Protein AF-A0A2N0QKW2-F1 (afdb_monomer)

Mean predicted aligned error: 7.58 Å

Organism: NCBI:txid588596

Sequence (210 aa):
MVPLSLPSAVKRKCNEFVATFIENREIDLSRKLIHDGTWKETENELAIIAERILDTLSDSWNNPAFGANFVESLNEGTYVTNVIVPAIRATLKNLPLGKSTFVSSSERQSSASADRKGDGRSGRRPDVMIVMKHNGKNYELLFTECSRLSCTAQKERDDQVKLWREVNDGMYWTRKSCKPDKDEFGIIGVQIAGKKLYLSILIRDMSEVH

Secondary structure (DSSP, 8-state):
---SS--HHHHHHHHHHHHHHT--------S-----SS-SS-HHHHHHHHHHHHHHHHHHHTSGGGSTTTGGG--HHHHIIIIIHHHHHHHHTTSTTGGGEEEEETTSPPHHHHHHH-TTPPPP--SEEEEEEETTEEEEEEEEEE--SS--HHHHHHHHHHHHHHHHHHHHHHHHHH-PPTTT-EEEEEEEETTEEEEEEEE--TT---

Nearest PDB structures (foldseek):
  1amn-assembly1_A-2  TM=2.964E-01  e=2.091E+00  Tetronarce californica
  6rjs-assembly2_C  TM=3.239E-01  e=4.144E+00  Ureaplasma urealyticum serovar 7 str. ATCC 27819

Structure (mmCIF, N/CA/C/O backbone):
data_AF-A0A2N0QKW2-F1
#
_entry.id   AF-A0A2N0QKW2-F1
#
loop_
_atom_site.group_PDB
_atom_site.id
_atom_site.type_symbol
_atom_site.label_atom_id
_atom_site.label_alt_id
_atom_site.label_comp_id
_atom_site.label_asym_id
_atom_site.label_entity_id
_atom_site.label_seq_id
_atom_site.pdbx_PDB_ins_code
_atom_site.Cartn_x
_atom_site.Cartn_y
_atom_site.Cartn_z
_atom_site.occupancy
_atom_site.B_iso_or_equiv
_atom_site.auth_seq_id
_atom_site.auth_comp_id
_atom_site.auth_asym_id
_atom_site.auth_atom_id
_atom_site.pdbx_PDB_model_num
ATOM 1 N N . MET A 1 1 ? 30.992 28.264 -13.318 1.00 53.84 1 MET A N 1
ATOM 2 C CA . MET A 1 1 ? 30.621 29.341 -12.376 1.00 53.84 1 MET A CA 1
ATOM 3 C C . MET A 1 1 ? 29.592 28.754 -11.420 1.00 53.84 1 MET A C 1
ATOM 5 O O . MET A 1 1 ? 28.515 28.399 -11.876 1.00 53.84 1 MET A O 1
ATOM 9 N N . VAL A 1 2 ? 29.955 28.508 -10.159 1.00 48.66 2 VAL A N 1
ATOM 10 C CA . VAL A 1 2 ? 29.028 27.942 -9.162 1.00 48.66 2 VAL A CA 1
ATOM 11 C C . VAL A 1 2 ? 28.252 29.107 -8.540 1.00 48.66 2 VAL A C 1
ATOM 13 O O . VAL A 1 2 ? 28.893 30.082 -8.146 1.00 48.66 2 VAL A O 1
ATOM 16 N N . PRO A 1 3 ? 26.911 29.068 -8.477 1.00 68.38 3 PRO A N 1
ATOM 17 C CA . PRO A 1 3 ? 26.136 30.121 -7.830 1.00 68.38 3 PRO A CA 1
ATOM 18 C C . PRO A 1 3 ? 26.589 30.315 -6.376 1.00 68.38 3 PRO A C 1
ATOM 20 O O . PRO A 1 3 ? 26.631 29.359 -5.606 1.00 68.38 3 PRO A O 1
ATOM 23 N N . LEU A 1 4 ? 26.920 31.554 -6.002 1.00 78.25 4 LEU A N 1
ATOM 24 C CA . LEU A 1 4 ? 27.450 31.907 -4.674 1.00 78.25 4 LEU A CA 1
ATOM 25 C C . LEU A 1 4 ? 26.403 31.824 -3.550 1.00 78.25 4 LEU A C 1
ATOM 27 O O . LEU A 1 4 ? 26.761 31.826 -2.376 1.00 78.25 4 LEU A O 1
ATOM 31 N N . SER A 1 5 ? 25.109 31.774 -3.882 1.00 83.62 5 SER A N 1
ATOM 32 C CA . SER A 1 5 ? 24.038 31.646 -2.890 1.00 83.62 5 SER A CA 1
ATOM 33 C C . SER A 1 5 ? 22.784 30.991 -3.469 1.00 83.62 5 SER A C 1
ATOM 35 O O . SER A 1 5 ? 22.501 31.086 -4.664 1.00 83.62 5 SER A O 1
ATOM 37 N N . LEU A 1 6 ? 22.028 30.314 -2.600 1.00 86.00 6 LEU A N 1
ATOM 38 C CA . LEU A 1 6 ? 20.727 29.740 -2.932 1.00 86.00 6 LEU A CA 1
ATOM 39 C C . LEU A 1 6 ? 19.706 30.873 -3.153 1.00 86.00 6 LEU A C 1
ATOM 41 O O . LEU A 1 6 ? 19.614 31.759 -2.297 1.00 86.00 6 LEU A O 1
ATOM 45 N N . PRO A 1 7 ? 18.893 30.843 -4.225 1.00 93.50 7 PRO A N 1
ATOM 46 C CA . PRO A 1 7 ? 17.850 31.840 -4.434 1.00 93.50 7 PRO A CA 1
ATOM 47 C C . PRO A 1 7 ? 16.923 31.963 -3.219 1.00 93.50 7 PRO A C 1
ATOM 49 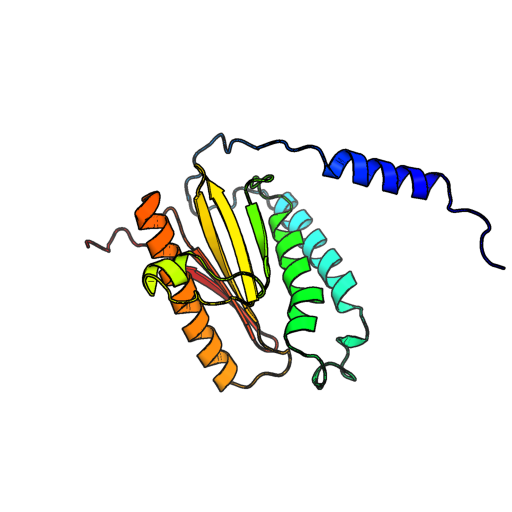O O . PRO A 1 7 ? 16.449 30.964 -2.668 1.00 93.50 7 PRO A O 1
ATOM 52 N N . SER A 1 8 ? 16.619 33.199 -2.820 1.00 91.44 8 SER A N 1
ATOM 53 C CA . SER A 1 8 ? 15.801 33.499 -1.635 1.00 91.44 8 SER A CA 1
ATOM 54 C C . SER A 1 8 ? 14.419 32.836 -1.680 1.00 91.44 8 SER A C 1
ATOM 56 O O . SER A 1 8 ? 13.923 32.371 -0.654 1.00 91.44 8 SER A O 1
ATOM 58 N N . ALA A 1 9 ? 13.827 32.719 -2.872 1.00 92.75 9 ALA A N 1
ATOM 59 C CA . ALA A 1 9 ? 12.560 32.028 -3.089 1.00 92.75 9 ALA A CA 1
ATOM 60 C C . ALA A 1 9 ? 12.635 30.528 -2.748 1.00 92.75 9 ALA A C 1
ATOM 62 O O . ALA A 1 9 ? 11.717 30.008 -2.115 1.00 92.75 9 ALA A O 1
ATOM 63 N N . VAL A 1 10 ? 13.734 29.853 -3.108 1.00 90.56 10 VAL A N 1
ATOM 64 C CA . VAL A 1 10 ? 13.948 28.431 -2.787 1.00 90.56 10 VAL A CA 1
ATOM 65 C C . VAL A 1 10 ? 14.127 28.264 -1.283 1.00 90.56 10 VAL A C 1
ATOM 67 O O . VAL A 1 10 ? 13.432 27.459 -0.670 1.00 90.56 10 VAL A O 1
ATOM 70 N N . LYS A 1 11 ? 14.973 29.098 -0.660 1.00 90.81 11 LYS A N 1
ATOM 71 C CA . LYS A 1 11 ? 15.174 29.089 0.798 1.00 90.81 11 LYS A CA 1
ATOM 72 C C . LYS A 1 11 ? 13.854 29.269 1.553 1.00 90.81 11 LYS A C 1
ATOM 74 O O . LYS A 1 11 ? 13.588 28.545 2.509 1.00 90.81 11 LYS A O 1
ATOM 79 N N . ARG A 1 12 ? 13.006 30.199 1.101 1.00 93.38 12 ARG A N 1
ATOM 80 C CA . ARG A 1 12 ? 11.675 30.426 1.675 1.00 93.38 12 ARG A CA 1
ATOM 81 C C . ARG A 1 12 ? 10.791 29.181 1.562 1.00 93.38 12 ARG A C 1
ATOM 83 O O . ARG A 1 12 ? 10.234 28.768 2.570 1.00 93.38 12 ARG A O 1
ATOM 90 N N . LYS A 1 13 ? 10.716 28.550 0.385 1.00 91.94 13 LYS A N 1
ATOM 91 C CA . LYS A 1 13 ? 9.922 27.324 0.180 1.00 91.94 13 LYS A CA 1
ATOM 92 C C . LYS A 1 13 ? 10.402 26.154 1.042 1.00 91.94 13 LYS A C 1
ATOM 94 O O . LYS A 1 13 ? 9.577 25.454 1.619 1.00 91.94 13 LYS A O 1
ATOM 99 N N . CYS A 1 14 ? 11.715 25.975 1.194 1.00 88.06 14 CYS A N 1
ATOM 100 C CA . CYS A 1 14 ? 12.270 24.971 2.105 1.00 88.06 14 CYS A CA 1
ATOM 101 C C . CYS A 1 14 ? 11.887 25.250 3.567 1.00 88.06 14 CYS A C 1
ATOM 103 O O . CYS A 1 14 ? 11.465 24.337 4.272 1.00 88.06 14 CYS A O 1
ATOM 105 N N . ASN A 1 15 ? 11.986 26.506 4.015 1.00 89.69 15 ASN A N 1
ATOM 106 C CA . ASN A 1 15 ? 11.601 26.888 5.376 1.00 89.69 15 ASN A CA 1
ATOM 107 C C . ASN A 1 15 ? 10.096 26.685 5.628 1.00 89.69 15 ASN A C 1
ATOM 109 O O . ASN A 1 15 ? 9.723 26.164 6.675 1.00 89.69 15 ASN A O 1
ATOM 113 N N . GLU A 1 16 ? 9.241 27.051 4.666 1.00 89.62 16 GLU A N 1
ATOM 114 C CA . GLU A 1 16 ? 7.791 26.802 4.710 1.00 89.62 16 GLU A CA 1
ATOM 115 C C . GLU A 1 16 ? 7.486 25.300 4.845 1.00 89.62 16 GLU A C 1
ATOM 117 O O . GLU A 1 16 ? 6.667 24.901 5.676 1.00 89.62 16 GLU A O 1
ATOM 122 N N . PHE A 1 17 ? 8.176 24.452 4.077 1.00 85.00 17 PHE A N 1
ATOM 123 C CA . PHE A 1 17 ? 8.028 22.998 4.164 1.00 85.00 17 PHE A CA 1
ATOM 124 C C . PHE A 1 17 ? 8.410 22.460 5.551 1.00 85.00 17 PHE A C 1
ATOM 126 O O . PHE A 1 17 ? 7.644 21.711 6.150 1.00 85.00 17 PHE A O 1
ATOM 133 N N . VAL A 1 18 ? 9.562 22.867 6.095 1.00 82.88 18 VAL A N 1
ATOM 134 C CA . VAL A 1 18 ? 10.006 22.417 7.428 1.00 82.88 18 VAL A CA 1
ATOM 135 C C . VAL A 1 18 ? 9.028 22.862 8.518 1.00 82.88 18 VAL A C 1
ATOM 137 O O . VAL A 1 18 ? 8.686 22.066 9.389 1.00 82.88 18 VAL A O 1
ATOM 140 N N . ALA A 1 19 ? 8.544 24.106 8.457 1.00 82.50 19 ALA A N 1
ATOM 141 C CA . ALA A 1 19 ? 7.586 24.627 9.429 1.00 82.50 19 ALA A CA 1
ATOM 142 C C . ALA A 1 19 ? 6.256 23.854 9.403 1.00 82.50 19 ALA A C 1
ATOM 144 O O . ALA A 1 19 ? 5.734 23.478 10.451 1.00 82.50 19 ALA A O 1
ATOM 145 N N . THR A 1 20 ? 5.736 23.558 8.209 1.00 75.38 20 THR A N 1
ATOM 146 C CA . THR A 1 20 ? 4.461 22.838 8.035 1.00 75.38 20 THR A CA 1
ATOM 147 C C . THR A 1 20 ? 4.563 21.339 8.327 1.00 75.38 20 THR A C 1
ATOM 149 O O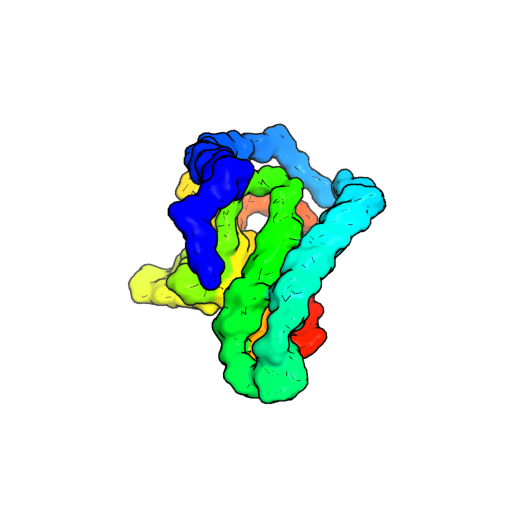 . THR A 1 20 ? 3.589 20.737 8.775 1.00 75.38 20 THR A O 1
ATOM 152 N N . PHE A 1 21 ? 5.739 20.725 8.158 1.00 67.31 21 PHE A N 1
ATOM 153 C CA . PHE A 1 21 ? 5.973 19.315 8.490 1.00 67.31 21 PHE A CA 1
ATOM 154 C C . PHE A 1 21 ? 5.718 19.002 9.980 1.00 67.31 21 PHE A C 1
ATOM 156 O O . PHE A 1 21 ? 5.211 17.929 10.329 1.00 67.31 21 PHE A O 1
ATOM 163 N N . ILE A 1 22 ? 6.021 19.962 10.861 1.00 59.59 22 ILE A N 1
ATOM 164 C CA . ILE A 1 22 ? 5.967 19.802 12.321 1.00 59.59 22 ILE A CA 1
ATOM 165 C C . ILE A 1 22 ? 4.525 19.859 12.871 1.00 59.59 22 ILE A C 1
ATOM 167 O O . ILE A 1 22 ? 4.265 19.294 13.934 1.00 59.59 22 ILE A O 1
ATOM 171 N N . GLU A 1 23 ? 3.549 20.444 12.162 1.00 57.81 23 GLU A N 1
ATOM 172 C CA . GLU A 1 23 ? 2.172 20.583 12.673 1.00 57.81 23 GLU A CA 1
ATOM 173 C C . GLU A 1 23 ? 1.453 19.229 12.818 1.00 57.81 23 GLU A C 1
ATOM 175 O O . GLU A 1 23 ? 0.968 18.639 11.851 1.00 57.81 23 GLU A O 1
ATOM 180 N N . ASN A 1 24 ? 1.388 18.697 14.041 1.00 53.28 24 ASN A N 1
ATOM 181 C CA . ASN A 1 24 ? 0.709 17.447 14.396 1.00 53.28 24 ASN A CA 1
ATOM 182 C C . ASN A 1 24 ? -0.785 17.664 14.652 1.00 53.28 24 ASN A C 1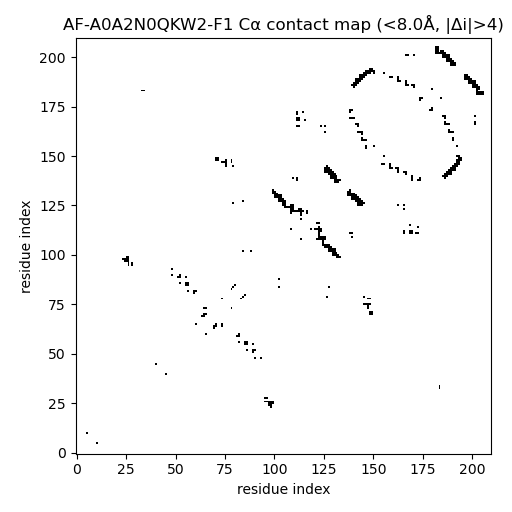
ATOM 184 O O . ASN A 1 24 ? -1.225 17.665 15.797 1.00 53.28 24 ASN A O 1
ATOM 188 N N . ARG A 1 25 ? -1.580 17.834 13.593 1.00 52.88 25 ARG A N 1
ATOM 189 C CA . ARG A 1 25 ? -3.040 17.778 13.733 1.00 52.88 25 ARG A CA 1
ATOM 190 C C . ARG A 1 25 ? -3.508 16.334 13.586 1.00 52.88 25 ARG A C 1
ATOM 192 O O . ARG A 1 25 ? -3.395 15.748 12.509 1.00 52.88 25 ARG A O 1
ATOM 199 N N . GLU A 1 26 ? -3.996 15.757 14.680 1.00 54.03 26 GLU A N 1
ATOM 200 C CA . GLU A 1 26 ? -4.840 14.568 14.613 1.00 54.03 26 GLU A CA 1
ATOM 201 C C . GLU A 1 26 ? -6.155 14.969 13.941 1.00 54.03 26 GLU A C 1
ATOM 203 O O . GLU A 1 26 ? -6.789 15.951 14.329 1.00 54.03 26 GLU A O 1
ATOM 208 N N . ILE A 1 27 ? -6.523 14.256 12.880 1.00 55.03 27 ILE A N 1
ATOM 209 C CA . ILE A 1 27 ? -7.838 14.399 12.264 1.00 55.03 27 ILE A CA 1
ATOM 210 C C . ILE A 1 27 ? -8.709 13.346 12.926 1.00 55.03 27 ILE A C 1
ATOM 212 O O . ILE A 1 27 ? -8.446 12.153 12.778 1.00 55.03 27 ILE A O 1
ATOM 216 N N . ASP A 1 28 ? -9.721 13.793 13.661 1.00 55.09 28 ASP A N 1
ATOM 217 C CA . ASP A 1 28 ? -10.781 12.907 14.111 1.00 55.09 28 ASP A CA 1
ATOM 218 C C . ASP A 1 28 ? -11.666 12.575 12.902 1.00 55.09 28 ASP A C 1
ATOM 220 O O . ASP A 1 28 ? -12.214 13.471 12.245 1.00 55.09 28 ASP A O 1
ATOM 224 N N . LEU A 1 29 ? -11.758 11.291 12.556 1.00 58.19 29 LEU A N 1
ATOM 225 C CA . LEU A 1 29 ? -12.640 10.806 11.495 1.00 58.19 29 LEU A CA 1
ATOM 226 C C . LEU A 1 29 ? -14.085 10.922 11.998 1.00 58.19 29 LEU A C 1
ATOM 228 O O . LEU A 1 29 ? -14.673 9.969 12.496 1.00 58.19 29 LEU A O 1
ATOM 232 N N . SER A 1 30 ? -14.654 12.122 11.879 1.00 53.84 30 SER A N 1
ATOM 233 C CA . SER A 1 30 ? -15.920 12.506 12.525 1.00 53.84 30 SER A CA 1
ATOM 234 C C . SER A 1 30 ? -17.171 11.751 12.048 1.00 53.84 30 SER A C 1
ATOM 236 O O . SER A 1 30 ? -18.246 11.936 12.620 1.00 53.84 30 SER A O 1
ATOM 238 N N . ARG A 1 31 ? -17.084 10.918 11.000 1.00 63.06 31 ARG A N 1
ATOM 239 C CA . ARG A 1 31 ? -18.235 10.188 10.449 1.00 63.06 31 ARG A CA 1
ATOM 240 C C . ARG A 1 31 ? -17.889 8.745 10.113 1.00 63.06 31 ARG A C 1
ATOM 242 O O . ARG A 1 31 ? -16.946 8.479 9.373 1.00 63.06 31 ARG A O 1
ATOM 249 N N . LYS A 1 32 ? -18.727 7.827 10.604 1.00 70.69 32 LYS A N 1
ATOM 250 C CA . LYS A 1 32 ? -18.776 6.441 10.134 1.00 70.69 32 LYS A CA 1
ATOM 251 C C . LYS A 1 32 ? -19.103 6.452 8.638 1.00 70.69 32 LYS A C 1
ATOM 253 O O . LYS A 1 32 ? -20.138 6.989 8.243 1.00 70.69 32 LYS A O 1
ATOM 258 N N . LEU A 1 33 ? -18.213 5.893 7.825 1.00 73.25 33 LEU A N 1
ATOM 259 C CA . LEU A 1 33 ? -18.468 5.656 6.407 1.00 73.25 33 LEU A CA 1
ATOM 260 C C . LEU A 1 33 ? -19.294 4.374 6.266 1.00 73.25 33 LEU A C 1
ATOM 262 O O . LEU A 1 33 ? -19.056 3.416 6.997 1.00 73.25 33 LEU A O 1
ATOM 266 N N . ILE A 1 34 ? -20.268 4.396 5.357 1.00 76.06 34 ILE A N 1
ATOM 267 C CA . ILE A 1 34 ? -21.097 3.241 4.997 1.00 76.06 34 ILE A CA 1
ATOM 268 C C . ILE A 1 34 ? -20.902 2.976 3.506 1.00 76.06 34 ILE A C 1
ATOM 270 O O . ILE A 1 34 ? -20.900 3.913 2.688 1.00 76.06 34 ILE A O 1
ATOM 274 N N . HIS A 1 35 ? -20.721 1.707 3.167 1.00 76.12 35 HIS A N 1
ATOM 275 C CA . HIS A 1 35 ? -20.563 1.235 1.808 1.00 76.12 35 HIS A CA 1
ATOM 276 C C . HIS A 1 35 ? -21.932 1.127 1.117 1.00 76.12 35 HIS A C 1
ATOM 278 O O . HIS A 1 35 ? -22.739 0.257 1.415 1.00 76.12 35 HIS A O 1
ATOM 284 N N . ASP A 1 36 ? -22.194 2.004 0.149 1.00 82.19 36 ASP A N 1
ATOM 285 C CA . ASP A 1 36 ? -23.427 2.010 -0.659 1.00 82.19 36 ASP A CA 1
ATOM 286 C C . ASP A 1 36 ? -23.180 1.590 -2.118 1.00 82.19 36 ASP A C 1
ATOM 288 O O . ASP A 1 36 ? -24.063 1.712 -2.964 1.00 82.19 36 ASP A O 1
ATOM 292 N N . GLY A 1 37 ? -21.972 1.104 -2.424 1.00 80.94 37 GLY A N 1
ATOM 293 C CA . GLY A 1 37 ? -21.570 0.719 -3.778 1.00 80.94 37 GLY A CA 1
ATOM 294 C C . GLY A 1 37 ? -21.348 1.897 -4.728 1.00 80.94 37 GLY A C 1
ATOM 295 O O . GLY A 1 37 ? -21.188 1.676 -5.927 1.00 80.94 37 GLY A O 1
ATOM 296 N N . THR A 1 38 ? -21.326 3.133 -4.221 1.00 86.50 38 THR A N 1
ATOM 297 C CA . THR A 1 38 ? -21.080 4.337 -5.023 1.00 86.50 38 THR A CA 1
ATOM 298 C C . THR A 1 38 ? -19.743 4.986 -4.673 1.00 86.50 38 THR A C 1
ATOM 300 O O . THR A 1 38 ? -19.251 4.885 -3.545 1.00 86.50 38 THR A O 1
ATOM 303 N N . TRP A 1 39 ? -19.141 5.662 -5.654 1.00 86.31 39 TRP A N 1
ATOM 304 C CA . TRP A 1 39 ? -17.992 6.533 -5.414 1.00 86.31 39 TRP A CA 1
ATOM 305 C C . TRP A 1 39 ? -18.413 7.712 -4.540 1.00 86.31 39 TRP A C 1
ATOM 307 O O . TRP A 1 39 ? -19.460 8.317 -4.770 1.00 86.31 39 TRP A O 1
ATOM 317 N N . LYS A 1 40 ? -17.604 8.030 -3.525 1.00 82.69 40 LYS A N 1
ATOM 318 C CA . LYS A 1 40 ? -17.871 9.175 -2.643 1.00 82.69 40 LYS A CA 1
ATOM 319 C C . LYS A 1 40 ? -17.427 10.486 -3.287 1.00 82.69 40 LYS A C 1
ATOM 321 O O . LYS A 1 40 ? -18.028 11.525 -3.035 1.00 82.69 40 LYS A O 1
ATOM 326 N N . GLU A 1 41 ? -16.394 10.413 -4.113 1.00 86.75 41 GLU A N 1
ATOM 327 C CA . GLU A 1 41 ? -15.874 11.491 -4.936 1.00 86.75 41 GLU A CA 1
ATOM 328 C C . GLU A 1 41 ? -16.634 11.597 -6.265 1.00 86.75 41 GLU A C 1
ATOM 330 O O . GLU A 1 41 ? -17.080 10.609 -6.852 1.00 86.75 41 GLU A O 1
ATOM 335 N N . THR A 1 42 ? -16.746 12.821 -6.767 1.00 91.25 42 THR A N 1
ATOM 336 C CA . THR A 1 42 ? -17.278 13.120 -8.099 1.00 91.25 42 THR A CA 1
ATOM 337 C C . THR A 1 42 ? -16.318 12.676 -9.204 1.00 91.25 42 THR A C 1
ATOM 339 O O . THR A 1 42 ? -15.114 12.548 -8.992 1.00 91.25 42 THR A O 1
ATOM 342 N N . GLU A 1 43 ? -16.820 12.518 -10.432 1.00 94.38 43 GLU A N 1
ATOM 343 C CA . GLU A 1 43 ? -15.989 12.187 -11.601 1.00 94.38 43 GLU A CA 1
ATOM 344 C C . GLU A 1 43 ? -14.823 13.170 -11.794 1.00 94.38 43 GLU A C 1
ATOM 346 O O . GLU A 1 43 ? -13.695 12.756 -12.051 1.00 94.38 43 GLU A O 1
ATOM 351 N N . ASN A 1 44 ? -15.067 14.470 -11.604 1.00 94.69 44 ASN A N 1
ATOM 352 C CA . ASN A 1 44 ? -14.025 15.488 -11.718 1.00 94.69 44 ASN A CA 1
ATOM 353 C C . ASN A 1 44 ? -12.947 15.341 -10.629 1.00 94.69 44 ASN A C 1
ATOM 355 O O . ASN A 1 44 ? -11.758 15.468 -10.910 1.00 94.69 44 ASN A O 1
ATOM 359 N N . GLU A 1 45 ? -13.337 15.039 -9.388 1.00 90.31 45 GLU A N 1
ATOM 360 C CA . GLU A 1 45 ? -12.380 14.758 -8.312 1.00 90.31 45 GLU A CA 1
ATOM 361 C C . GLU A 1 45 ? -11.566 13.493 -8.600 1.00 90.31 45 GLU A C 1
ATOM 363 O O . GLU A 1 45 ? -10.347 13.497 -8.419 1.00 90.31 45 GLU A O 1
ATOM 368 N N . LEU A 1 46 ? -12.211 12.437 -9.105 1.00 90.88 46 LEU A N 1
ATOM 369 C CA . LEU A 1 46 ? -11.542 11.207 -9.526 1.00 90.88 46 LEU A CA 1
ATOM 370 C C . LEU A 1 46 ? -10.548 11.467 -10.666 1.00 90.88 46 LEU A C 1
ATOM 372 O O . LEU A 1 46 ? -9.428 10.960 -10.613 1.00 90.88 46 LEU A O 1
ATOM 376 N N . ALA A 1 47 ? -10.907 12.294 -11.652 1.00 92.88 47 ALA A N 1
ATOM 377 C CA . ALA A 1 47 ? -10.022 12.681 -12.749 1.00 92.88 47 ALA A CA 1
ATOM 378 C C . ALA A 1 47 ? -8.786 13.445 -12.247 1.00 92.88 47 ALA A C 1
ATOM 380 O O . ALA A 1 47 ? -7.665 13.097 -12.611 1.00 92.88 47 ALA A O 1
ATOM 381 N N . ILE A 1 48 ? -8.967 14.415 -11.343 1.00 90.56 48 ILE A N 1
ATOM 382 C CA . ILE A 1 48 ? -7.861 15.164 -10.717 1.00 90.56 48 ILE A CA 1
ATOM 383 C C . ILE A 1 48 ? -6.951 14.231 -9.901 1.00 90.56 48 ILE A C 1
ATOM 385 O O . ILE A 1 48 ? -5.724 14.361 -9.913 1.00 90.56 48 ILE A O 1
ATOM 389 N N . ILE A 1 49 ? -7.535 13.281 -9.163 1.00 88.12 49 ILE A N 1
ATOM 390 C CA . ILE A 1 49 ? -6.769 12.278 -8.414 1.00 88.12 49 ILE A CA 1
ATOM 391 C C . ILE A 1 49 ? -5.960 11.403 -9.377 1.00 88.12 49 ILE A C 1
ATOM 393 O O . ILE A 1 49 ? -4.775 11.173 -9.124 1.00 88.12 49 ILE A O 1
ATOM 397 N N . ALA A 1 50 ? -6.572 10.950 -10.473 1.00 90.56 50 ALA A N 1
ATOM 398 C CA . ALA A 1 50 ? -5.918 10.136 -11.489 1.00 90.56 50 ALA A CA 1
ATOM 399 C C . ALA A 1 50 ? -4.761 10.884 -12.166 1.00 90.56 50 ALA A C 1
ATOM 401 O O . ALA A 1 50 ? -3.661 10.341 -12.230 1.00 90.56 50 ALA A O 1
ATOM 402 N N . GLU A 1 51 ? -4.971 12.134 -12.589 1.00 91.62 51 GLU A N 1
ATOM 403 C CA . GLU A 1 51 ? -3.935 12.994 -13.180 1.00 91.62 51 GLU A CA 1
ATOM 404 C C . GLU A 1 51 ? -2.725 13.106 -12.250 1.00 91.62 51 GLU A C 1
ATOM 406 O O . GLU A 1 51 ? -1.608 12.778 -12.636 1.00 91.62 51 GLU A O 1
ATOM 411 N N . ARG A 1 52 ? -2.941 13.417 -10.968 1.00 88.19 52 ARG A N 1
ATOM 412 C CA . ARG A 1 52 ? -1.842 13.516 -10.000 1.00 88.19 52 ARG A CA 1
ATOM 413 C C . ARG A 1 52 ? -1.082 12.203 -9.796 1.00 88.19 52 ARG A C 1
ATOM 415 O O . ARG A 1 52 ? 0.134 12.222 -9.570 1.00 88.19 52 ARG A O 1
ATOM 422 N N . ILE A 1 53 ? -1.787 11.070 -9.773 1.00 87.00 53 ILE A N 1
ATOM 423 C CA . ILE A 1 53 ? -1.147 9.751 -9.673 1.00 87.00 53 ILE A CA 1
ATOM 424 C C . ILE A 1 53 ? -0.270 9.528 -10.907 1.00 87.00 53 ILE A C 1
ATOM 426 O O . ILE A 1 53 ? 0.887 9.136 -10.758 1.00 87.00 53 ILE A O 1
ATOM 430 N N . LEU A 1 54 ? -0.795 9.820 -12.098 1.00 89.69 54 LEU A N 1
ATOM 431 C CA . LEU A 1 54 ? -0.079 9.681 -13.362 1.00 89.69 54 LEU A CA 1
ATOM 432 C C . LEU A 1 54 ? 1.124 10.623 -13.460 1.00 89.69 54 LEU A C 1
ATOM 434 O O . LEU A 1 54 ? 2.182 10.171 -13.880 1.00 89.69 54 LEU A O 1
ATOM 438 N N . ASP A 1 55 ? 1.016 11.866 -12.997 1.00 90.31 55 ASP A N 1
ATOM 439 C CA . ASP A 1 55 ? 2.134 12.814 -12.942 1.00 90.31 55 ASP A CA 1
ATOM 440 C C . ASP A 1 55 ? 3.251 12.305 -12.025 1.00 90.31 55 ASP A C 1
ATOM 442 O O . ASP A 1 55 ? 4.414 12.237 -12.423 1.00 90.31 55 ASP A O 1
ATOM 446 N N . THR A 1 56 ? 2.891 11.851 -10.817 1.00 86.94 56 THR A N 1
ATOM 447 C CA . THR A 1 56 ? 3.862 11.275 -9.869 1.00 86.94 56 THR A CA 1
ATOM 448 C C . THR A 1 56 ? 4.552 10.048 -10.468 1.00 86.94 56 THR A C 1
ATOM 450 O O . THR A 1 56 ? 5.757 9.855 -10.304 1.00 86.94 56 THR A O 1
ATOM 453 N N . LEU A 1 57 ? 3.789 9.203 -11.165 1.00 84.62 57 LEU A N 1
ATOM 454 C CA . LEU A 1 57 ? 4.321 8.032 -11.849 1.00 84.62 57 LEU A CA 1
ATOM 455 C C . LEU A 1 57 ? 5.211 8.416 -13.030 1.00 84.62 57 LEU A C 1
ATOM 457 O O . LEU A 1 57 ? 6.244 7.782 -13.207 1.00 84.62 57 LEU A O 1
ATOM 461 N N . SER A 1 58 ? 4.846 9.433 -13.808 1.00 86.69 58 SER A N 1
ATOM 462 C CA . SER A 1 58 ? 5.619 9.928 -14.950 1.00 86.69 58 SER A CA 1
ATOM 463 C C . SER A 1 58 ? 7.010 10.373 -14.504 1.00 86.69 58 SER A C 1
ATOM 465 O O . SER A 1 58 ? 8.009 9.922 -15.065 1.00 86.69 58 SER A O 1
ATOM 467 N N . ASP A 1 59 ? 7.099 11.148 -13.422 1.00 82.69 59 ASP A N 1
ATOM 468 C CA . ASP A 1 59 ? 8.378 11.588 -12.854 1.00 82.69 59 ASP A CA 1
ATOM 469 C C . ASP A 1 59 ? 9.263 10.407 -12.424 1.00 82.69 59 ASP A C 1
ATOM 471 O O . ASP A 1 59 ? 10.464 10.377 -12.707 1.00 82.69 59 ASP A O 1
ATOM 475 N N . SER A 1 60 ? 8.670 9.398 -11.779 1.00 80.81 60 SER A N 1
ATOM 476 C CA . SER A 1 60 ? 9.378 8.180 -11.373 1.00 80.81 60 SER A CA 1
ATOM 477 C C . SER A 1 60 ? 9.789 7.300 -12.559 1.00 80.81 60 SER A C 1
ATOM 479 O O . SER A 1 60 ? 10.884 6.731 -12.561 1.00 80.81 60 SER A O 1
ATOM 481 N N . TRP A 1 61 ? 8.916 7.159 -13.558 1.00 78.44 61 TRP A N 1
ATOM 482 C CA . TRP A 1 61 ? 9.058 6.212 -14.666 1.00 78.44 61 TRP A CA 1
ATOM 483 C C . TRP A 1 61 ? 9.943 6.736 -15.796 1.00 78.44 61 TRP A C 1
ATOM 485 O O . TRP A 1 61 ? 10.620 5.951 -16.456 1.00 78.44 61 TRP A O 1
ATOM 495 N N . ASN A 1 62 ? 10.016 8.057 -15.977 1.00 81.94 62 ASN A N 1
ATOM 496 C CA . ASN A 1 62 ? 10.915 8.696 -16.942 1.00 81.94 62 ASN A CA 1
ATOM 497 C C . ASN A 1 62 ? 12.402 8.570 -16.562 1.00 81.94 62 ASN A C 1
ATOM 499 O O . ASN A 1 62 ? 13.277 9.035 -17.294 1.00 81.94 62 ASN A O 1
ATOM 503 N N . ASN A 1 63 ? 12.720 7.918 -15.441 1.00 81.81 63 ASN A N 1
ATOM 504 C CA . ASN A 1 63 ? 14.083 7.568 -15.081 1.00 81.81 63 ASN A CA 1
ATOM 505 C C . ASN A 1 63 ? 14.634 6.480 -16.033 1.00 81.81 63 ASN A C 1
ATOM 507 O O . ASN A 1 63 ? 14.104 5.364 -16.054 1.00 81.81 63 ASN A O 1
ATOM 511 N N . PRO A 1 64 ? 15.747 6.738 -16.755 1.00 82.81 64 PRO A N 1
ATOM 512 C CA . PRO A 1 64 ? 16.355 5.774 -17.676 1.00 82.81 64 PRO A CA 1
ATOM 513 C C . PRO A 1 64 ? 16.692 4.412 -17.056 1.00 82.81 64 PRO A C 1
ATOM 515 O O . PRO A 1 64 ? 16.787 3.427 -17.786 1.00 82.81 64 PRO A O 1
ATOM 518 N N . ALA A 1 65 ? 16.838 4.329 -15.729 1.00 79.62 65 ALA A N 1
ATOM 519 C CA . ALA A 1 65 ? 17.034 3.071 -15.012 1.00 79.62 65 ALA A CA 1
ATOM 520 C C . ALA A 1 65 ? 15.873 2.073 -15.203 1.00 79.62 65 ALA A C 1
ATOM 522 O O . ALA A 1 65 ? 16.106 0.870 -15.137 1.00 79.62 65 ALA A O 1
ATOM 523 N N . PHE A 1 66 ? 14.650 2.543 -15.481 1.00 80.31 66 PHE A N 1
ATOM 524 C CA . PHE A 1 66 ? 13.492 1.697 -15.820 1.00 80.31 66 PHE A CA 1
ATOM 525 C C . PHE A 1 66 ? 13.350 1.432 -17.326 1.00 80.31 66 PHE A C 1
ATOM 527 O O . PHE A 1 66 ? 12.424 0.742 -17.755 1.00 80.31 66 PHE A O 1
ATOM 534 N N . GLY A 1 67 ? 14.269 1.954 -18.141 1.00 80.44 67 GLY A N 1
ATOM 535 C CA . GLY A 1 67 ? 14.322 1.699 -19.574 1.00 80.44 67 GLY A CA 1
ATOM 536 C C . GLY A 1 67 ? 14.780 0.277 -19.910 1.00 80.44 67 GLY A C 1
ATOM 537 O O . GLY A 1 67 ? 15.375 -0.426 -19.090 1.00 80.44 67 GLY A O 1
ATOM 538 N N . ALA A 1 68 ? 14.554 -0.131 -21.162 1.00 79.88 68 ALA A N 1
ATOM 539 C CA . ALA A 1 68 ? 14.856 -1.481 -21.653 1.00 79.88 68 ALA A CA 1
ATOM 540 C C . ALA A 1 68 ? 16.309 -1.929 -21.396 1.00 79.88 68 ALA A C 1
ATOM 542 O O . ALA A 1 68 ? 16.550 -3.105 -21.156 1.00 79.88 68 ALA A O 1
ATOM 543 N N . ASN A 1 69 ? 17.259 -0.989 -21.381 1.00 82.88 69 ASN A N 1
ATOM 544 C CA . ASN A 1 69 ? 18.682 -1.274 -21.182 1.00 82.88 69 ASN A CA 1
ATOM 545 C C . ASN A 1 69 ? 19.031 -1.743 -19.761 1.00 82.88 69 ASN A C 1
ATOM 547 O O . ASN A 1 69 ? 20.057 -2.389 -19.575 1.00 82.88 69 ASN A O 1
ATOM 551 N N . PHE A 1 70 ? 18.217 -1.394 -18.759 1.00 81.00 70 PHE A N 1
ATOM 552 C CA . PHE A 1 70 ? 18.547 -1.612 -17.345 1.00 81.00 70 PHE A CA 1
ATOM 553 C C . PHE A 1 70 ? 17.479 -2.395 -16.582 1.00 81.00 70 PHE A C 1
ATOM 555 O O . PHE A 1 70 ? 17.771 -2.911 -15.502 1.00 81.00 70 PHE A O 1
ATOM 562 N N . VAL A 1 71 ? 16.278 -2.552 -17.146 1.00 79.50 71 VAL A N 1
ATOM 563 C CA . VAL A 1 71 ? 15.121 -3.159 -16.472 1.00 79.50 71 VAL A CA 1
ATOM 564 C C . VAL A 1 71 ? 15.389 -4.562 -15.913 1.00 79.50 71 VAL A C 1
ATOM 566 O O . VAL A 1 71 ? 14.918 -4.886 -14.825 1.00 79.50 71 VAL A O 1
ATOM 569 N N . GLU A 1 72 ? 16.188 -5.379 -16.605 1.00 80.44 72 GLU A N 1
ATOM 570 C CA . GLU A 1 72 ? 16.534 -6.739 -16.161 1.00 80.44 72 GLU A CA 1
ATOM 571 C C . GLU A 1 72 ? 17.524 -6.753 -14.987 1.00 80.44 72 GLU A C 1
ATOM 573 O O . GLU A 1 72 ? 17.558 -7.704 -14.206 1.00 80.44 72 GLU A O 1
ATOM 578 N N . SER A 1 73 ? 18.308 -5.682 -14.834 1.00 80.38 73 SER A N 1
ATOM 579 C CA . SER A 1 73 ? 19.304 -5.525 -13.767 1.00 80.38 73 SER A CA 1
ATOM 580 C C . SER A 1 73 ? 18.739 -4.894 -12.490 1.00 80.38 73 SER A C 1
ATOM 582 O O . SER A 1 73 ? 19.397 -4.908 -11.448 1.00 80.38 73 SER A O 1
ATOM 584 N N . LEU A 1 74 ? 17.516 -4.354 -12.546 1.00 82.19 74 LEU A N 1
ATOM 585 C CA . LEU A 1 74 ? 16.874 -3.739 -11.392 1.00 82.19 74 LEU A CA 1
ATOM 586 C C . LEU A 1 74 ? 16.515 -4.785 -10.340 1.00 82.19 74 LEU A C 1
ATOM 588 O O . LEU A 1 74 ? 15.863 -5.799 -10.609 1.00 82.19 74 LEU A O 1
ATOM 592 N N . ASN A 1 75 ? 16.898 -4.503 -9.098 1.00 85.62 75 ASN A N 1
ATOM 593 C CA . ASN A 1 75 ? 16.422 -5.284 -7.971 1.00 85.62 75 ASN A CA 1
ATOM 594 C C . ASN A 1 75 ? 14.991 -4.864 -7.586 1.00 85.62 75 ASN A C 1
ATOM 596 O O . ASN A 1 75 ? 14.522 -3.767 -7.896 1.00 85.62 75 ASN A O 1
ATOM 600 N N . GLU A 1 76 ? 14.309 -5.769 -6.891 1.00 86.50 76 GLU A N 1
ATOM 601 C CA . GLU A 1 76 ? 12.931 -5.604 -6.416 1.00 86.50 76 GLU A CA 1
ATOM 602 C C . GLU A 1 76 ? 12.778 -4.358 -5.535 1.00 86.50 76 GLU A C 1
ATOM 604 O O . GLU A 1 76 ? 11.886 -3.544 -5.762 1.00 86.50 76 GLU A O 1
ATOM 609 N N . GLY A 1 77 ? 13.719 -4.143 -4.611 1.00 87.31 77 GLY A N 1
ATOM 610 C CA . GLY A 1 77 ? 13.720 -2.993 -3.710 1.00 87.31 77 GLY A CA 1
ATOM 611 C C . GLY A 1 77 ? 13.725 -1.654 -4.446 1.00 87.31 77 GLY A C 1
ATOM 612 O O . GLY A 1 77 ? 12.930 -0.786 -4.114 1.00 87.31 77 GLY A O 1
ATOM 613 N N . THR A 1 78 ? 14.548 -1.493 -5.485 1.00 86.25 78 THR A N 1
ATOM 614 C CA . THR A 1 78 ? 14.614 -0.260 -6.286 1.00 86.25 78 THR A CA 1
ATOM 615 C C . THR A 1 78 ? 13.287 0.040 -6.975 1.00 86.25 78 THR A C 1
ATOM 617 O O . THR A 1 78 ? 12.862 1.195 -7.016 1.00 86.25 78 THR A O 1
ATOM 620 N N . TYR A 1 79 ? 12.612 -0.984 -7.495 1.00 85.81 79 TYR A N 1
ATOM 621 C CA . TYR A 1 79 ? 11.294 -0.814 -8.100 1.00 85.81 79 TYR A CA 1
ATOM 622 C C . TYR A 1 79 ? 10.247 -0.392 -7.057 1.00 85.81 79 TYR A C 1
ATOM 624 O O . TYR A 1 79 ? 9.513 0.579 -7.262 1.00 85.81 79 TYR A O 1
ATOM 632 N N . VAL A 1 80 ? 10.247 -1.051 -5.895 1.00 88.81 80 VAL A N 1
ATOM 633 C CA . VAL A 1 80 ? 9.351 -0.723 -4.779 1.00 88.81 80 VAL A CA 1
ATOM 634 C C . VAL A 1 80 ? 9.561 0.712 -4.295 1.00 88.81 80 VAL A C 1
ATOM 636 O O . VAL A 1 80 ? 8.600 1.474 -4.187 1.00 88.81 80 VAL A O 1
ATOM 639 N N . THR A 1 81 ? 10.805 1.109 -4.023 1.00 88.56 81 THR A N 1
ATOM 640 C CA . THR A 1 81 ? 11.108 2.414 -3.419 1.00 88.56 81 THR A CA 1
ATOM 641 C C . THR A 1 81 ? 10.865 3.575 -4.369 1.00 88.56 81 THR A C 1
ATOM 643 O O . THR A 1 81 ? 10.410 4.628 -3.927 1.00 88.56 81 THR A O 1
ATOM 646 N N . ASN A 1 82 ? 11.165 3.400 -5.656 1.00 86.75 82 ASN A N 1
ATOM 647 C CA . ASN A 1 82 ? 11.173 4.508 -6.608 1.00 86.75 82 ASN A CA 1
ATOM 648 C C . ASN A 1 82 ? 9.864 4.639 -7.388 1.00 86.75 82 ASN A C 1
ATOM 650 O O . ASN A 1 82 ? 9.580 5.729 -7.878 1.00 86.75 82 ASN A O 1
ATOM 654 N N . VAL A 1 83 ? 9.076 3.566 -7.512 1.00 86.44 83 VAL A N 1
ATOM 655 C CA . VAL A 1 83 ? 7.818 3.579 -8.277 1.00 86.44 83 VAL A CA 1
ATOM 656 C C . VAL A 1 83 ? 6.625 3.289 -7.376 1.00 86.44 83 VAL A C 1
ATOM 658 O O . VAL A 1 83 ? 5.716 4.112 -7.272 1.00 86.44 83 VAL A O 1
ATOM 661 N N . ILE A 1 84 ? 6.629 2.150 -6.678 1.00 88.38 84 ILE A N 1
ATOM 662 C CA . ILE A 1 84 ? 5.430 1.662 -5.981 1.00 88.38 84 ILE A CA 1
ATOM 663 C C . ILE A 1 84 ? 5.083 2.512 -4.757 1.00 88.38 84 ILE A C 1
ATOM 665 O O . ILE A 1 84 ? 3.940 2.943 -4.605 1.00 88.38 84 ILE A O 1
ATOM 669 N N . VAL A 1 85 ? 6.055 2.802 -3.889 1.00 89.56 85 VAL A N 1
ATOM 670 C CA . VAL A 1 85 ? 5.823 3.622 -2.689 1.00 89.56 85 VAL A CA 1
ATOM 671 C C . VAL A 1 85 ? 5.350 5.042 -3.048 1.00 89.56 85 VAL A C 1
ATOM 673 O O . VAL A 1 85 ? 4.370 5.493 -2.443 1.00 89.56 85 VAL A O 1
ATOM 676 N N . PRO A 1 86 ? 5.960 5.759 -4.016 1.00 89.00 86 PRO A N 1
ATOM 677 C CA . PRO A 1 86 ? 5.432 7.035 -4.499 1.00 89.00 86 PRO A CA 1
ATOM 678 C C . PRO A 1 86 ? 4.002 6.946 -5.040 1.00 89.00 86 PRO A C 1
ATOM 680 O O . PRO A 1 86 ? 3.175 7.778 -4.668 1.00 89.00 86 PRO A O 1
ATOM 683 N N . ALA A 1 87 ? 3.677 5.917 -5.829 1.00 87.69 87 ALA A N 1
ATOM 684 C CA . ALA A 1 87 ? 2.333 5.718 -6.378 1.00 87.69 87 ALA A CA 1
ATOM 685 C C . ALA A 1 87 ? 1.275 5.524 -5.281 1.00 87.69 87 ALA A C 1
ATOM 687 O O . ALA A 1 87 ? 0.226 6.175 -5.286 1.00 87.69 87 ALA A O 1
ATOM 688 N N . ILE A 1 88 ? 1.581 4.682 -4.286 1.00 88.12 88 ILE A N 1
ATOM 689 C CA . ILE A 1 88 ? 0.724 4.478 -3.113 1.00 88.12 88 ILE A CA 1
ATOM 690 C C . ILE A 1 88 ? 0.535 5.810 -2.378 1.00 88.12 88 ILE A C 1
ATOM 692 O O . ILE A 1 88 ? -0.592 6.209 -2.099 1.00 88.12 88 ILE A O 1
ATOM 696 N N . ARG A 1 89 ? 1.612 6.561 -2.119 1.00 86.81 89 ARG A N 1
ATOM 697 C CA . ARG A 1 89 ? 1.520 7.867 -1.443 1.00 86.81 89 ARG A CA 1
ATOM 698 C C . ARG A 1 89 ? 0.677 8.879 -2.224 1.00 86.81 89 ARG A C 1
ATOM 700 O O . ARG A 1 89 ? -0.124 9.578 -1.609 1.00 86.81 89 ARG A O 1
ATOM 707 N N . ALA A 1 90 ? 0.822 8.951 -3.547 1.00 87.00 90 ALA A N 1
ATOM 708 C CA . ALA A 1 90 ? 0.032 9.844 -4.398 1.00 87.00 90 ALA A CA 1
ATOM 709 C C . ALA A 1 90 ? -1.465 9.502 -4.371 1.00 87.00 90 ALA A C 1
ATOM 711 O O . ALA A 1 90 ? -2.305 10.409 -4.320 1.00 87.00 90 ALA A O 1
ATOM 712 N N . THR A 1 91 ? -1.777 8.204 -4.337 1.00 85.44 91 THR A N 1
ATOM 713 C CA . THR A 1 91 ? -3.145 7.678 -4.240 1.00 85.44 91 THR A CA 1
ATOM 714 C C . THR A 1 91 ? -3.782 8.046 -2.901 1.00 85.44 91 THR A C 1
ATOM 716 O O . THR A 1 91 ? -4.886 8.579 -2.855 1.00 85.44 91 THR A O 1
ATOM 719 N N . LEU A 1 92 ? -3.059 7.846 -1.796 1.00 83.81 92 LEU A N 1
ATOM 720 C CA . LEU A 1 92 ? -3.585 8.081 -0.447 1.00 83.81 92 LEU A CA 1
ATOM 721 C C . LEU A 1 92 ? -3.641 9.561 -0.047 1.00 83.81 92 LEU A C 1
ATOM 723 O O . LEU A 1 92 ? -4.306 9.897 0.929 1.00 83.81 92 LEU A O 1
ATOM 727 N N . LYS A 1 93 ? -2.941 10.449 -0.765 1.00 81.06 93 LYS A N 1
ATOM 728 C CA . LYS A 1 93 ? -2.709 11.850 -0.368 1.00 81.06 93 LYS A CA 1
ATOM 729 C C . LYS A 1 93 ? -3.982 12.637 -0.025 1.00 81.06 93 LYS A C 1
ATOM 731 O O . LYS A 1 93 ? -3.918 13.507 0.837 1.00 81.06 93 LYS A O 1
ATOM 736 N N . ASN A 1 94 ? -5.097 12.365 -0.705 1.00 77.31 94 ASN A N 1
ATOM 737 C CA . ASN A 1 94 ? -6.365 13.081 -0.499 1.00 77.31 94 ASN A CA 1
ATOM 738 C C . ASN A 1 94 ? -7.342 12.362 0.424 1.00 77.31 94 ASN A C 1
ATOM 740 O O . ASN A 1 94 ? -8.383 12.928 0.750 1.00 77.31 94 ASN A O 1
ATOM 744 N N . LEU A 1 95 ? -7.044 11.126 0.820 1.00 78.56 95 LEU A N 1
ATOM 745 C CA . LEU A 1 95 ? -7.933 10.416 1.717 1.00 78.56 95 LEU A CA 1
ATOM 746 C C . LEU A 1 95 ? -7.900 11.103 3.090 1.00 78.56 95 LEU A C 1
ATOM 748 O O . LEU A 1 95 ? -6.835 11.559 3.523 1.00 78.56 95 LEU A O 1
ATOM 752 N N . PRO A 1 96 ? -9.029 11.147 3.819 1.00 74.25 96 PRO A N 1
ATOM 753 C CA . PRO A 1 96 ? -9.135 11.807 5.121 1.00 74.25 96 PRO A CA 1
ATOM 754 C C . PRO A 1 96 ? -8.411 11.038 6.245 1.00 74.25 96 PRO A C 1
ATOM 756 O O . PRO A 1 96 ? -8.832 11.043 7.392 1.00 74.25 96 PRO A O 1
ATOM 759 N N . LEU A 1 97 ? -7.309 10.358 5.936 1.00 72.38 97 LEU A N 1
ATOM 760 C CA . LEU A 1 97 ? -6.568 9.497 6.850 1.00 72.38 97 LEU A CA 1
ATOM 761 C C . LEU A 1 97 ? -5.715 10.296 7.851 1.00 72.38 97 LEU A C 1
ATOM 763 O O . LEU A 1 97 ? -5.376 9.804 8.931 1.00 72.38 97 LEU A O 1
ATOM 767 N N . GLY A 1 98 ? -5.362 11.538 7.506 1.00 70.62 98 GLY A N 1
ATOM 768 C CA . GLY A 1 98 ? -4.551 12.423 8.340 1.00 70.62 98 GLY A CA 1
ATOM 769 C C . GLY A 1 98 ? -3.212 11.806 8.761 1.00 70.62 98 GLY A C 1
ATOM 770 O O . GLY A 1 98 ? -2.666 10.920 8.105 1.00 70.62 98 GLY A O 1
ATOM 771 N N . LYS A 1 99 ? -2.682 12.254 9.906 1.00 73.44 99 LYS A N 1
ATOM 772 C CA . LYS A 1 99 ? -1.473 11.674 10.522 1.00 73.44 99 LYS A CA 1
ATOM 773 C C . LYS A 1 99 ? -1.729 10.337 11.244 1.00 73.44 99 LYS A C 1
ATOM 775 O O . LYS A 1 99 ? -0.790 9.764 11.798 1.00 73.44 99 LYS A O 1
ATOM 780 N N . SER A 1 100 ? -2.971 9.827 11.239 1.00 78.81 100 SER A N 1
ATOM 781 C CA . SER A 1 100 ? -3.308 8.524 11.831 1.00 78.81 100 SER A CA 1
ATOM 782 C C . SER A 1 100 ? -2.757 7.368 10.996 1.00 78.81 100 SER A C 1
ATOM 784 O O . SER A 1 100 ? -2.441 6.316 11.542 1.00 78.81 100 SER A O 1
ATOM 786 N N . THR A 1 101 ? -2.555 7.568 9.691 1.00 85.44 101 THR A N 1
ATOM 787 C CA . THR A 1 101 ? -1.978 6.544 8.818 1.00 85.44 101 THR A CA 1
ATOM 788 C C . THR A 1 101 ? -0.539 6.821 8.434 1.00 85.44 101 THR A C 1
ATOM 790 O O . THR A 1 101 ? -0.137 7.970 8.258 1.00 85.44 101 THR A O 1
ATOM 793 N N . PHE A 1 102 ? 0.224 5.757 8.220 1.00 87.19 102 PHE A N 1
ATOM 794 C CA . PHE A 1 102 ? 1.540 5.837 7.608 1.00 87.19 102 PHE A CA 1
ATOM 795 C C . PHE A 1 102 ? 1.788 4.645 6.685 1.00 87.19 102 PHE A C 1
ATOM 797 O O . PHE A 1 102 ? 1.251 3.554 6.880 1.00 87.19 102 PHE A O 1
ATOM 804 N N . VAL A 1 103 ? 2.633 4.869 5.680 1.00 90.50 103 VAL A N 1
ATOM 805 C CA . VAL A 1 103 ? 3.140 3.820 4.793 1.00 90.50 103 VAL A CA 1
ATOM 806 C C . VAL A 1 103 ? 4.459 3.312 5.363 1.00 90.50 103 VAL A C 1
ATOM 808 O O . VAL A 1 103 ? 5.365 4.104 5.627 1.00 90.50 103 VAL A O 1
ATOM 811 N N . SER A 1 104 ? 4.567 2.003 5.539 1.00 88.88 104 SER A N 1
ATOM 812 C CA . SER A 1 104 ? 5.783 1.307 5.948 1.00 88.88 104 SER A CA 1
ATOM 813 C C . SER A 1 104 ? 6.314 0.464 4.796 1.00 88.88 104 SER A C 1
ATOM 815 O O . SER A 1 104 ? 5.521 -0.094 4.049 1.00 88.88 104 SER A O 1
ATOM 817 N N . SER A 1 105 ? 7.632 0.329 4.677 1.00 85.44 105 SER A N 1
ATOM 818 C CA . SER A 1 105 ? 8.285 -0.618 3.764 1.00 85.44 105 SER A CA 1
ATOM 819 C C . SER A 1 105 ? 8.767 -1.878 4.503 1.00 85.44 105 SER A C 1
ATOM 821 O O . SER A 1 105 ? 8.602 -1.984 5.728 1.00 85.44 105 SER A O 1
ATOM 823 N N . SER A 1 106 ? 9.387 -2.797 3.755 1.00 75.19 106 SER A N 1
ATOM 824 C CA . SER A 1 106 ? 9.922 -4.114 4.157 1.00 75.19 106 SER A CA 1
ATOM 825 C C . SER A 1 106 ? 10.819 -4.166 5.400 1.00 75.19 106 SER A C 1
ATOM 827 O O . SER A 1 106 ? 11.112 -5.248 5.913 1.00 75.19 106 SER A O 1
ATOM 829 N N . GLU A 1 107 ? 11.229 -3.026 5.950 1.00 75.06 107 GLU A N 1
ATOM 830 C CA . GLU A 1 107 ? 11.981 -2.951 7.205 1.00 75.06 107 GLU A CA 1
ATOM 831 C C . GLU A 1 107 ? 11.118 -3.307 8.429 1.00 75.06 107 GLU A C 1
ATOM 833 O O . GLU A 1 107 ? 11.615 -3.859 9.419 1.00 75.06 107 GLU A O 1
ATOM 838 N N . ARG A 1 108 ? 9.806 -3.044 8.366 1.00 85.06 108 ARG A N 1
ATOM 839 C CA . ARG A 1 108 ? 8.883 -3.275 9.483 1.00 85.06 108 ARG A CA 1
ATOM 840 C C . ARG A 1 108 ? 8.258 -4.663 9.412 1.00 85.06 108 ARG A C 1
ATOM 842 O O . ARG A 1 108 ? 7.742 -5.084 8.384 1.00 85.06 108 ARG A O 1
ATOM 849 N N . GLN A 1 109 ? 8.244 -5.359 10.546 1.00 90.69 109 GLN A N 1
ATOM 850 C CA . GLN A 1 109 ? 7.491 -6.605 10.686 1.00 90.69 109 GLN A CA 1
ATOM 851 C C . GLN A 1 109 ? 6.003 -6.322 10.928 1.00 90.69 109 GLN A C 1
ATOM 853 O O . GLN A 1 109 ? 5.655 -5.427 11.703 1.00 90.69 109 GLN A O 1
ATOM 858 N N . SER A 1 110 ? 5.146 -7.129 10.306 1.00 92.75 110 SER A N 1
ATOM 859 C CA . SER A 1 110 ? 3.708 -7.161 10.568 1.00 92.75 110 SER A CA 1
ATOM 860 C C . SER A 1 110 ? 3.442 -7.658 11.992 1.00 92.75 110 SER A C 1
ATOM 862 O O . SER A 1 110 ? 3.825 -8.769 12.372 1.00 92.75 110 SER A O 1
ATOM 864 N N . SER A 1 111 ? 2.764 -6.819 12.770 1.00 91.88 111 SER A N 1
ATOM 865 C CA . SER A 1 111 ? 2.266 -7.109 14.113 1.00 91.88 111 SER A CA 1
ATOM 866 C C . SER A 1 111 ? 1.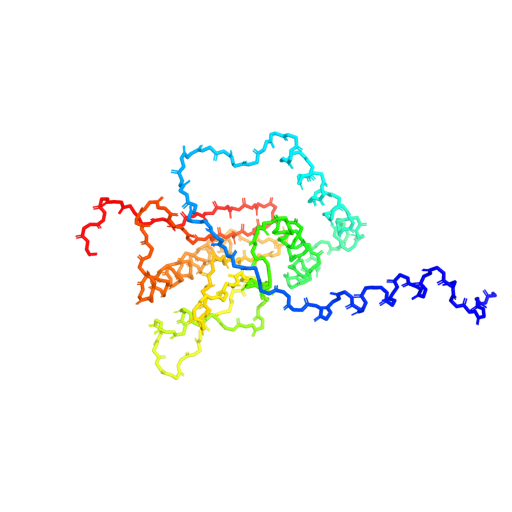118 -8.114 14.061 1.00 91.88 111 SER A C 1
ATOM 868 O O . SER A 1 111 ? 1.069 -9.010 14.899 1.00 91.88 111 SER A O 1
ATOM 870 N N . ALA A 1 112 ? 0.250 -8.029 13.046 1.00 92.06 112 ALA A N 1
ATOM 871 C CA . ALA A 1 112 ? -0.832 -8.990 12.851 1.00 92.06 112 ALA A CA 1
ATOM 872 C C . ALA A 1 112 ? -0.288 -10.409 12.615 1.00 92.06 112 ALA A C 1
ATOM 874 O O . ALA A 1 112 ? -0.721 -11.380 13.239 1.00 92.06 112 ALA A O 1
ATOM 875 N N . SER A 1 113 ? 0.737 -10.528 11.766 1.00 92.94 113 SER A N 1
ATOM 876 C CA . SER A 1 113 ? 1.377 -11.813 11.499 1.00 92.94 113 SER A CA 1
ATOM 877 C C . SER A 1 113 ? 2.201 -12.322 12.685 1.00 92.94 113 SER A C 1
ATOM 879 O O . SER A 1 113 ? 2.275 -13.534 12.901 1.00 92.94 113 SER A O 1
ATOM 881 N N . ALA A 1 114 ? 2.817 -11.425 13.465 1.00 92.88 114 ALA A N 1
ATOM 882 C CA . ALA A 1 114 ? 3.500 -11.789 14.706 1.00 92.88 114 ALA A CA 1
ATOM 883 C C . ALA A 1 114 ? 2.514 -12.357 15.746 1.00 92.88 114 ALA A C 1
ATOM 885 O O . ALA A 1 114 ? 2.750 -13.456 16.245 1.00 92.88 114 ALA A O 1
ATOM 886 N N . ASP A 1 115 ? 1.378 -11.686 15.986 1.00 91.88 115 ASP A N 1
ATOM 887 C CA . ASP A 1 115 ? 0.322 -12.146 16.910 1.00 91.88 115 ASP A CA 1
ATOM 888 C C . ASP A 1 115 ? -0.160 -13.555 16.548 1.00 91.88 115 ASP A C 1
ATOM 890 O O . ASP A 1 115 ? -0.203 -14.436 17.405 1.00 91.88 115 ASP A O 1
ATOM 894 N N . ARG A 1 116 ? -0.428 -13.819 15.260 1.00 91.12 116 ARG A N 1
ATOM 895 C CA . ARG A 1 116 ? -0.854 -15.158 14.823 1.00 91.12 116 ARG A CA 1
ATOM 896 C C . ARG A 1 116 ? 0.228 -16.224 15.029 1.00 91.12 116 ARG A C 1
ATOM 898 O O . ARG A 1 116 ? -0.088 -17.385 15.289 1.00 91.12 116 ARG A O 1
ATOM 905 N N . LYS A 1 117 ? 1.508 -15.886 14.845 1.00 90.38 117 LYS A N 1
ATOM 906 C CA . LYS A 1 117 ? 2.606 -16.855 15.008 1.00 90.38 117 LYS A CA 1
ATOM 907 C C . LYS A 1 117 ? 2.861 -17.211 16.477 1.00 90.38 117 LYS A C 1
ATOM 909 O O . LYS A 1 117 ? 3.330 -18.329 16.711 1.00 90.38 117 LYS A O 1
ATOM 914 N N . GLY A 1 118 ? 2.543 -16.310 17.404 1.00 88.31 118 GLY A N 1
ATOM 915 C CA . GLY A 1 118 ? 2.735 -16.466 18.845 1.00 88.31 118 GLY A CA 1
ATOM 916 C C . GLY A 1 118 ? 4.049 -15.870 19.360 1.00 88.31 118 GLY A C 1
ATOM 917 O O . GLY A 1 118 ? 4.940 -15.510 18.584 1.00 88.31 118 GLY A O 1
ATOM 918 N N . ASP A 1 119 ? 4.156 -15.781 20.686 1.00 86.12 119 ASP A N 1
ATOM 919 C CA . ASP A 1 119 ? 5.241 -15.086 21.382 1.00 86.12 119 ASP A CA 1
ATOM 920 C C . ASP A 1 119 ? 6.639 -15.575 20.979 1.00 86.12 119 ASP A C 1
ATOM 922 O O . ASP A 1 119 ? 6.896 -16.764 20.779 1.00 86.12 119 ASP A O 1
ATOM 926 N N . GLY A 1 120 ? 7.562 -14.621 20.839 1.00 81.75 120 GLY A N 1
ATOM 927 C CA . GLY A 1 120 ? 8.952 -14.878 20.456 1.00 81.75 120 GLY A CA 1
ATOM 928 C C . GLY A 1 120 ? 9.173 -15.170 18.967 1.00 81.75 120 GLY A C 1
ATOM 929 O O . GLY A 1 120 ? 10.319 -15.366 18.559 1.00 81.75 120 GLY A O 1
ATOM 930 N N . ARG A 1 121 ? 8.124 -15.178 18.129 1.00 87.50 121 ARG A N 1
ATOM 931 C CA . ARG A 1 121 ? 8.259 -15.385 16.679 1.00 87.50 121 ARG A CA 1
ATOM 932 C C . ARG A 1 121 ? 8.147 -14.083 15.894 1.00 87.50 121 ARG A C 1
ATOM 934 O O . ARG A 1 121 ? 7.186 -13.334 16.022 1.00 87.50 121 ARG A O 1
ATOM 941 N N . SER A 1 122 ? 9.098 -13.872 14.988 1.00 88.38 122 SER A N 1
ATOM 942 C CA . SER A 1 122 ? 9.094 -12.722 14.082 1.00 88.38 122 SER A CA 1
ATOM 943 C C . SER A 1 122 ? 7.905 -12.761 13.119 1.00 88.38 122 SER A C 1
ATOM 945 O O . SER A 1 122 ? 7.648 -13.777 12.453 1.00 88.38 122 SER A O 1
ATOM 947 N N . GLY A 1 123 ? 7.215 -11.627 12.995 1.00 90.75 123 GLY A N 1
ATOM 948 C CA . GLY A 1 123 ? 6.171 -11.410 11.996 1.00 90.75 123 GLY A CA 1
ATOM 949 C C . GLY A 1 123 ? 6.717 -11.501 10.570 1.00 90.75 123 GLY A C 1
ATOM 950 O O . GLY A 1 123 ? 7.930 -11.518 10.343 1.00 90.75 123 GLY A O 1
ATOM 951 N N . ARG A 1 124 ? 5.826 -11.611 9.580 1.00 92.19 124 ARG A N 1
ATOM 952 C CA . ARG A 1 124 ? 6.233 -11.448 8.176 1.00 92.19 124 ARG A CA 1
ATOM 953 C C . ARG A 1 124 ? 6.616 -9.996 7.886 1.00 92.19 124 ARG A C 1
ATOM 955 O O . ARG A 1 124 ? 6.289 -9.099 8.660 1.00 92.19 124 ARG A O 1
ATOM 962 N N . ARG A 1 125 ? 7.336 -9.790 6.786 1.00 92.81 125 ARG A N 1
ATOM 963 C CA . ARG A 1 125 ? 7.735 -8.480 6.266 1.00 92.81 125 ARG A CA 1
ATOM 964 C C . ARG A 1 125 ? 7.164 -8.340 4.855 1.00 92.81 125 ARG A C 1
ATOM 966 O O . ARG A 1 125 ? 7.762 -8.896 3.928 1.00 92.81 125 ARG A O 1
ATOM 973 N N . PRO A 1 126 ? 6.004 -7.688 4.727 1.00 93.12 126 PRO A N 1
ATOM 974 C CA . PRO A 1 126 ? 5.470 -7.278 3.438 1.00 93.12 126 PRO A CA 1
ATOM 975 C C . PRO A 1 126 ? 6.348 -6.186 2.831 1.00 93.12 126 PRO A C 1
ATOM 977 O O . PRO A 1 126 ? 6.978 -5.432 3.578 1.00 93.12 126 PRO A O 1
ATOM 980 N N . ASP A 1 127 ? 6.379 -6.062 1.506 1.00 93.94 127 ASP A N 1
ATOM 981 C CA . ASP A 1 127 ? 7.211 -5.046 0.848 1.00 93.94 127 ASP A CA 1
ATOM 982 C C . ASP A 1 127 ? 6.738 -3.632 1.155 1.00 93.94 127 ASP A C 1
ATOM 984 O O . ASP A 1 127 ? 7.551 -2.731 1.391 1.00 93.94 127 ASP A O 1
ATOM 988 N N . VAL A 1 128 ? 5.415 -3.456 1.201 1.00 94.38 128 VAL A N 1
ATOM 989 C CA . VAL A 1 128 ? 4.762 -2.234 1.665 1.00 94.38 128 VAL A CA 1
ATOM 990 C C . VAL A 1 128 ? 3.569 -2.594 2.549 1.00 94.38 128 VAL A C 1
ATOM 992 O O . VAL A 1 128 ? 2.841 -3.546 2.284 1.00 94.38 128 VAL A O 1
ATOM 995 N N . MET A 1 129 ? 3.351 -1.810 3.601 1.00 94.94 129 MET A N 1
ATOM 996 C CA . MET A 1 129 ? 2.142 -1.849 4.419 1.00 94.94 129 MET A CA 1
ATOM 997 C C . MET A 1 129 ? 1.563 -0.448 4.581 1.00 94.94 129 MET A C 1
ATOM 999 O O . MET A 1 129 ? 2.312 0.510 4.784 1.00 94.94 129 MET A O 1
ATOM 1003 N N . ILE A 1 130 ? 0.238 -0.331 4.593 1.00 93.50 130 ILE A N 1
ATOM 1004 C CA . ILE A 1 130 ? -0.441 0.861 5.117 1.00 93.50 130 ILE A CA 1
ATOM 1005 C C . ILE A 1 130 ? -0.948 0.533 6.509 1.00 93.50 130 ILE A C 1
ATOM 1007 O O . ILE A 1 130 ? -1.705 -0.418 6.702 1.00 93.50 130 ILE A O 1
ATOM 1011 N N . VAL A 1 131 ? -0.539 1.344 7.477 1.00 92.50 131 VAL A N 1
ATOM 1012 C CA . VAL A 1 131 ? -0.892 1.165 8.880 1.00 92.50 131 VAL A CA 1
ATOM 1013 C C . VAL A 1 131 ? -1.708 2.355 9.350 1.00 92.50 131 VAL A C 1
ATOM 1015 O O . VAL A 1 131 ? -1.295 3.491 9.140 1.00 92.50 131 VAL A O 1
ATOM 1018 N N . MET A 1 132 ? -2.827 2.099 10.022 1.00 89.88 132 MET A N 1
ATOM 1019 C CA . MET A 1 132 ? -3.654 3.095 10.697 1.00 89.88 132 MET A CA 1
ATOM 1020 C C . MET A 1 132 ? -3.516 2.973 12.212 1.00 89.88 132 MET A C 1
ATOM 1022 O O . MET A 1 132 ? -3.656 1.892 12.781 1.00 89.88 132 MET A O 1
ATOM 1026 N N . LYS A 1 133 ? -3.273 4.097 12.875 1.00 88.12 133 LYS A N 1
ATOM 1027 C CA . LYS A 1 133 ? -3.348 4.254 14.322 1.00 88.12 133 LYS A CA 1
ATOM 1028 C C . LYS A 1 133 ? -4.779 4.579 14.707 1.00 88.12 133 LYS A C 1
ATOM 1030 O O . LYS A 1 133 ? -5.318 5.593 14.281 1.00 88.12 133 LYS A O 1
ATOM 1035 N N . HIS A 1 134 ? -5.370 3.742 15.543 1.00 83.88 134 HIS A N 1
ATOM 1036 C CA . HIS A 1 134 ? -6.707 3.962 16.071 1.00 83.88 134 HIS A CA 1
ATOM 1037 C C . HIS A 1 134 ? -6.786 3.420 17.502 1.00 83.88 134 HIS A C 1
ATOM 1039 O O . HIS A 1 134 ? -6.357 2.296 17.769 1.00 83.88 134 HIS A O 1
ATOM 1045 N N . ASN A 1 135 ? -7.286 4.233 18.438 1.00 84.00 135 ASN A N 1
ATOM 1046 C CA . ASN A 1 135 ? -7.402 3.899 19.866 1.00 84.00 135 ASN A CA 1
ATOM 1047 C C . ASN A 1 135 ? -6.107 3.323 20.475 1.00 84.00 135 ASN A C 1
ATOM 1049 O O . ASN A 1 135 ? -6.118 2.294 21.150 1.00 84.00 135 ASN A O 1
ATOM 1053 N N . GLY A 1 136 ? -4.964 3.953 20.177 1.00 83.81 136 GLY A N 1
ATOM 1054 C CA . GLY A 1 136 ? -3.650 3.535 20.683 1.00 83.81 136 GLY A CA 1
ATOM 1055 C C . GLY A 1 136 ? -3.092 2.241 20.073 1.00 83.81 136 GLY A C 1
ATOM 1056 O O . GLY A 1 136 ? -2.022 1.793 20.480 1.00 83.81 136 GLY A O 1
ATOM 1057 N N . LYS A 1 137 ? -3.776 1.641 19.089 1.00 87.25 137 LYS A N 1
ATOM 1058 C CA . LYS A 1 137 ? -3.345 0.427 18.381 1.00 87.25 137 LYS A CA 1
ATOM 1059 C C . LYS A 1 137 ? -3.037 0.710 16.915 1.00 87.25 137 LYS A C 1
ATOM 1061 O O . LYS A 1 137 ? -3.589 1.629 16.321 1.00 87.25 137 LYS A O 1
ATOM 1066 N N . ASN A 1 138 ? -2.166 -0.115 16.339 1.00 90.25 138 ASN A N 1
ATOM 1067 C CA . ASN A 1 138 ? -1.855 -0.107 14.913 1.00 90.25 138 ASN A CA 1
ATOM 1068 C C . ASN A 1 138 ? -2.655 -1.205 14.201 1.00 90.25 138 ASN A C 1
ATOM 1070 O O . ASN A 1 138 ? -2.626 -2.362 14.626 1.00 90.25 138 ASN A O 1
ATOM 1074 N N . TYR A 1 139 ? -3.309 -0.846 13.103 1.00 92.06 139 TYR A N 1
ATOM 1075 C CA . TYR A 1 139 ? -4.043 -1.739 12.213 1.00 92.06 139 TYR A CA 1
ATOM 1076 C C . TYR A 1 139 ? -3.395 -1.725 10.838 1.00 92.06 139 TYR A C 1
ATOM 1078 O O . TYR A 1 139 ? -3.209 -0.664 10.252 1.00 92.06 139 TYR A O 1
ATOM 1086 N N . GLU A 1 140 ? -3.029 -2.895 10.335 1.00 94.88 140 GLU A N 1
ATOM 1087 C CA . GLU A 1 140 ? -2.422 -3.065 9.014 1.00 94.88 140 GLU A CA 1
ATOM 1088 C C . GLU A 1 140 ? -3.548 -3.254 7.994 1.00 94.88 140 GLU A C 1
ATOM 1090 O O . GLU A 1 140 ? -4.176 -4.308 7.956 1.00 94.88 140 GLU A O 1
ATOM 1095 N N . LEU A 1 141 ? -3.855 -2.194 7.240 1.00 93.12 141 LEU A N 1
ATOM 1096 C CA . LEU A 1 141 ? -5.037 -2.1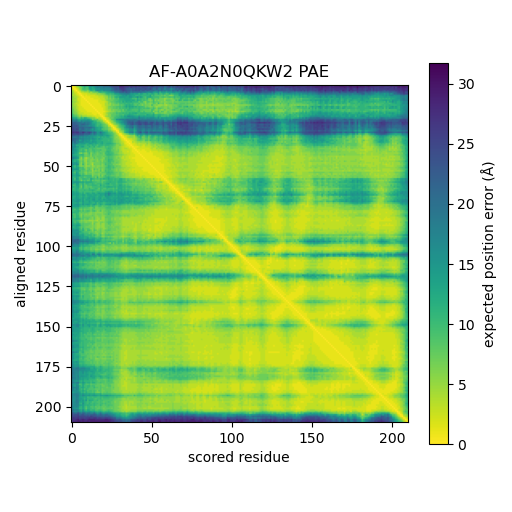05 6.373 1.00 93.12 141 LEU A CA 1
ATOM 1097 C C . LEU A 1 141 ? -4.760 -2.510 4.925 1.00 93.12 141 LEU A C 1
ATOM 1099 O O . LEU A 1 141 ? -5.670 -2.938 4.217 1.00 93.12 141 LEU A O 1
ATOM 1103 N N . LEU A 1 142 ? -3.515 -2.349 4.481 1.00 95.31 142 LEU A N 1
ATOM 1104 C CA . LEU A 1 142 ? -3.075 -2.739 3.149 1.00 95.31 142 LEU A CA 1
ATOM 1105 C C . LEU A 1 142 ? -1.738 -3.452 3.246 1.00 95.31 142 LEU A C 1
ATOM 1107 O O . LEU A 1 142 ? -0.840 -2.976 3.942 1.00 95.31 142 LEU A O 1
ATOM 1111 N N . PHE A 1 143 ? -1.616 -4.539 2.498 1.00 96.50 143 PHE A N 1
ATOM 1112 C CA . PHE A 1 143 ? -0.388 -5.296 2.306 1.00 96.50 143 PHE A CA 1
ATOM 1113 C C . PHE A 1 143 ? -0.024 -5.281 0.827 1.00 96.50 143 PHE A C 1
ATOM 1115 O O . PHE A 1 143 ? -0.899 -5.465 -0.023 1.00 96.50 143 PHE A O 1
ATOM 1122 N N . THR A 1 144 ? 1.253 -5.078 0.525 1.00 95.56 144 THR A N 1
ATOM 1123 C CA . THR A 1 144 ? 1.770 -5.162 -0.837 1.00 95.56 144 THR A CA 1
ATOM 1124 C C . THR A 1 144 ? 2.921 -6.148 -0.910 1.00 95.56 144 THR A C 1
ATOM 1126 O O . THR A 1 144 ? 3.889 -6.021 -0.162 1.00 95.56 144 THR A O 1
ATOM 1129 N N . GLU A 1 145 ? 2.837 -7.055 -1.877 1.00 95.12 145 GLU A N 1
ATOM 1130 C CA . GLU A 1 145 ? 3.931 -7.926 -2.305 1.00 95.12 145 GLU A CA 1
ATOM 1131 C C . GLU A 1 145 ? 4.316 -7.560 -3.734 1.00 95.12 145 GLU A C 1
ATOM 1133 O O . GLU A 1 145 ? 3.482 -7.554 -4.645 1.00 95.12 145 GLU A O 1
ATOM 1138 N N . CYS A 1 146 ? 5.577 -7.204 -3.924 1.00 92.25 146 CYS A N 1
ATOM 1139 C CA . CYS A 1 146 ? 6.131 -6.808 -5.201 1.00 92.25 146 CYS A CA 1
ATOM 1140 C C . CYS A 1 146 ? 7.164 -7.832 -5.645 1.00 92.25 146 CYS A C 1
ATOM 1142 O O . CYS A 1 146 ? 7.949 -8.351 -4.864 1.00 92.25 146 CYS A O 1
ATOM 1144 N N . SER A 1 147 ? 7.228 -8.057 -6.946 1.00 89.12 147 SER A N 1
ATOM 1145 C CA . SER A 1 147 ? 8.372 -8.710 -7.562 1.00 89.12 147 SER A CA 1
ATOM 1146 C C . SER A 1 147 ? 9.033 -7.771 -8.562 1.00 89.12 147 SER A C 1
ATOM 1148 O O . SER A 1 147 ? 8.606 -6.635 -8.787 1.00 89.12 147 SER A O 1
ATOM 1150 N N . ARG A 1 148 ? 10.125 -8.238 -9.160 1.00 85.56 148 ARG A N 1
ATOM 1151 C CA . ARG A 1 148 ? 10.813 -7.515 -10.230 1.00 85.56 148 ARG A CA 1
ATOM 1152 C C . ARG A 1 148 ? 9.923 -7.401 -11.472 1.00 85.56 148 ARG A C 1
ATOM 1154 O O . ARG A 1 148 ? 9.065 -8.245 -11.721 1.00 85.56 148 ARG A O 1
ATOM 1161 N N . LEU A 1 149 ? 10.221 -6.413 -12.316 1.00 83.50 149 LEU A N 1
ATOM 1162 C CA . LEU A 1 149 ? 9.575 -6.237 -13.625 1.00 83.50 149 LEU A CA 1
ATOM 1163 C C . LEU A 1 149 ? 9.748 -7.458 -14.548 1.00 83.50 149 LEU A C 1
ATOM 1165 O O . LEU A 1 149 ? 8.881 -7.739 -15.375 1.00 83.50 149 LEU A O 1
ATOM 1169 N N . SER A 1 150 ? 10.843 -8.201 -14.378 1.00 82.62 150 SER A N 1
ATOM 1170 C CA . SER A 1 150 ? 11.025 -9.542 -14.930 1.00 82.62 150 SER A CA 1
ATOM 1171 C C . SER A 1 150 ? 10.929 -10.554 -13.787 1.00 82.62 150 SER A C 1
ATOM 1173 O O . SER A 1 150 ? 11.851 -10.676 -12.979 1.00 82.62 150 SER A O 1
ATOM 1175 N N . CYS A 1 151 ? 9.790 -11.240 -13.676 1.00 87.25 151 CYS A N 1
ATOM 1176 C CA . CYS A 1 151 ? 9.546 -12.255 -12.652 1.00 87.25 151 CYS A CA 1
ATOM 1177 C C . CYS A 1 151 ? 9.068 -13.568 -13.284 1.00 87.25 151 CYS A C 1
ATOM 1179 O O . CYS A 1 151 ? 8.570 -13.595 -14.410 1.00 87.25 151 CYS A O 1
ATOM 1181 N N . THR A 1 152 ? 9.251 -14.676 -12.566 1.00 90.94 152 THR A N 1
ATOM 1182 C CA . THR A 1 152 ? 8.797 -15.994 -13.018 1.00 90.94 152 THR A CA 1
ATOM 1183 C C . THR A 1 152 ? 7.366 -16.249 -12.561 1.00 90.94 152 THR A C 1
ATOM 1185 O O . THR A 1 152 ? 6.961 -15.810 -11.487 1.00 90.94 152 THR A O 1
ATOM 1188 N N . ALA A 1 153 ? 6.622 -17.069 -13.304 1.00 92.38 153 ALA A N 1
ATOM 1189 C CA . ALA A 1 153 ? 5.271 -17.472 -12.904 1.00 92.38 153 ALA A CA 1
ATOM 1190 C C . ALA A 1 153 ? 5.224 -18.174 -11.529 1.00 92.38 153 ALA A C 1
ATOM 1192 O O . ALA A 1 153 ? 4.191 -18.167 -10.866 1.00 92.38 153 ALA A O 1
ATOM 1193 N N . GLN A 1 154 ? 6.327 -18.798 -11.095 1.00 93.44 154 GLN A N 1
ATOM 1194 C CA . GLN A 1 154 ? 6.414 -19.373 -9.752 1.00 93.44 154 GLN A CA 1
ATOM 1195 C C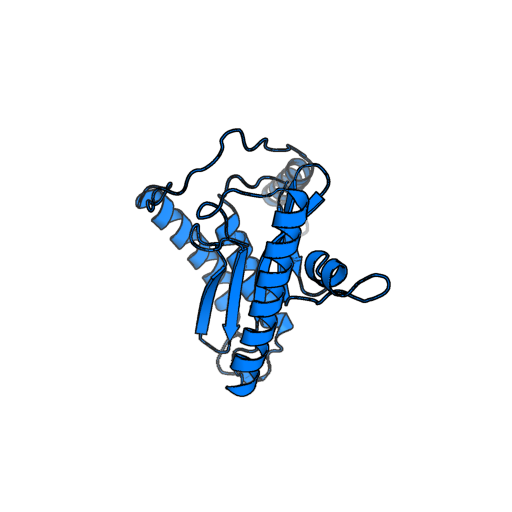 . GLN A 1 154 ? 6.476 -18.280 -8.679 1.00 93.44 154 GLN A C 1
ATOM 1197 O O . GLN A 1 154 ? 5.710 -18.351 -7.726 1.00 93.44 154 GLN A O 1
ATOM 1202 N N . LYS A 1 155 ? 7.304 -17.243 -8.876 1.00 90.31 155 LYS A N 1
ATOM 1203 C CA . LYS A 1 155 ? 7.363 -16.074 -7.985 1.00 90.31 155 LYS A CA 1
ATOM 1204 C C . LYS A 1 155 ? 6.003 -15.375 -7.903 1.00 90.31 155 LYS A C 1
ATOM 1206 O O . LYS A 1 155 ? 5.562 -15.075 -6.801 1.00 90.31 155 LYS A O 1
ATOM 1211 N N . GLU A 1 156 ? 5.295 -15.228 -9.031 1.00 92.56 156 GLU A N 1
ATOM 1212 C CA . GLU A 1 156 ? 3.913 -14.713 -9.043 1.00 92.56 156 GLU A CA 1
ATOM 1213 C C . GLU A 1 156 ? 2.995 -15.529 -8.107 1.00 92.56 156 GLU A C 1
ATOM 1215 O O . GLU A 1 156 ? 2.277 -14.968 -7.285 1.00 92.56 156 GLU A O 1
ATOM 1220 N N . ARG A 1 157 ? 3.026 -16.865 -8.171 1.00 93.62 157 ARG A N 1
ATOM 1221 C CA . ARG A 1 157 ? 2.186 -17.710 -7.300 1.00 93.62 157 ARG A CA 1
ATOM 1222 C C . ARG A 1 157 ? 2.604 -17.661 -5.832 1.00 93.62 157 ARG A C 1
ATOM 1224 O O . ARG A 1 157 ? 1.743 -17.610 -4.954 1.00 93.62 157 ARG A O 1
ATOM 1231 N N . ASP A 1 158 ? 3.903 -17.680 -5.559 1.00 92.94 158 ASP A N 1
ATOM 1232 C CA . ASP A 1 158 ? 4.427 -17.673 -4.191 1.00 92.94 158 ASP A CA 1
ATOM 1233 C C . ASP A 1 158 ? 4.069 -16.366 -3.469 1.00 92.94 158 ASP A C 1
ATOM 1235 O O . ASP A 1 158 ? 3.592 -16.397 -2.330 1.00 92.94 158 ASP A O 1
ATOM 1239 N N . ASP A 1 159 ? 4.218 -15.232 -4.158 1.00 92.81 159 ASP A N 1
ATOM 1240 C CA . ASP A 1 159 ? 3.866 -13.913 -3.627 1.00 92.81 159 ASP A CA 1
ATOM 1241 C C . ASP A 1 159 ? 2.353 -13.777 -3.420 1.00 92.81 159 ASP A C 1
ATOM 1243 O O . ASP A 1 159 ? 1.921 -13.216 -2.415 1.00 92.81 159 ASP A O 1
ATOM 1247 N N . GLN A 1 160 ? 1.532 -14.371 -4.293 1.00 93.88 160 GLN A N 1
ATOM 1248 C CA . GLN A 1 160 ? 0.077 -14.396 -4.119 1.00 93.88 160 GLN A CA 1
ATOM 1249 C C . GLN A 1 160 ? -0.323 -15.145 -2.836 1.00 93.88 160 GLN A C 1
ATOM 1251 O O . GLN A 1 160 ? -1.146 -14.663 -2.054 1.00 93.88 160 GLN A O 1
ATOM 1256 N N . VAL A 1 161 ? 0.278 -16.314 -2.583 1.00 94.25 161 VAL A N 1
ATOM 1257 C CA . VAL A 1 161 ? 0.028 -17.094 -1.359 1.00 94.25 161 VAL A CA 1
ATOM 1258 C C . VAL A 1 161 ? 0.538 -16.354 -0.123 1.00 94.25 161 VAL A C 1
ATOM 1260 O O . VAL A 1 161 ? -0.113 -16.390 0.926 1.00 94.25 161 VAL A O 1
ATOM 1263 N N . LYS A 1 162 ? 1.696 -15.688 -0.215 1.00 93.75 162 LYS A N 1
ATOM 1264 C CA . LYS A 1 162 ? 2.237 -14.862 0.873 1.00 93.75 162 LYS A CA 1
ATOM 1265 C C . LYS A 1 162 ? 1.264 -13.736 1.222 1.00 93.75 162 LYS A C 1
ATOM 1267 O O . LYS A 1 162 ? 0.845 -13.661 2.379 1.00 93.75 162 LYS A O 1
ATOM 1272 N N . LEU A 1 163 ? 0.843 -12.967 0.219 1.00 95.94 163 LEU A N 1
ATOM 1273 C CA . LEU A 1 163 ? -0.077 -11.844 0.360 1.00 95.94 163 LEU A CA 1
ATOM 1274 C C . LEU A 1 163 ? -1.415 -12.276 0.964 1.00 95.94 163 LEU A C 1
ATOM 1276 O O . LEU A 1 163 ? -1.879 -11.670 1.926 1.00 95.94 163 LEU A O 1
ATOM 1280 N N . TRP A 1 164 ? -2.009 -13.368 0.470 1.00 95.69 164 TRP A N 1
ATOM 1281 C CA . TRP A 1 164 ? -3.278 -13.877 1.002 1.00 95.69 164 TRP A CA 1
ATOM 1282 C C . TRP A 1 164 ? -3.197 -14.166 2.506 1.00 95.69 164 TRP A C 1
ATOM 1284 O O . TRP A 1 164 ? -4.092 -13.809 3.273 1.00 95.69 164 TRP A O 1
ATOM 1294 N N . ARG A 1 165 ? -2.094 -14.777 2.956 1.00 94.75 165 ARG A N 1
ATOM 1295 C CA . ARG A 1 165 ? -1.899 -15.076 4.379 1.00 94.75 165 ARG A CA 1
ATOM 1296 C C . ARG A 1 165 ? -1.730 -13.805 5.212 1.00 94.75 165 ARG A C 1
ATOM 1298 O O . ARG A 1 165 ? -2.145 -13.800 6.361 1.00 94.75 165 ARG A O 1
ATOM 1305 N N . GLU A 1 166 ? -1.098 -12.764 4.682 1.00 95.56 166 GLU A N 1
ATOM 1306 C CA . GLU A 1 166 ? -0.911 -11.487 5.387 1.00 95.56 166 GLU A CA 1
ATOM 1307 C C . GLU A 1 166 ? -2.211 -10.698 5.502 1.00 95.56 166 GLU A C 1
ATOM 1309 O O . GLU A 1 166 ? -2.558 -10.245 6.589 1.00 95.56 166 GLU A O 1
ATOM 1314 N N . VAL A 1 167 ? -2.980 -10.634 4.417 1.00 96.62 167 VAL A N 1
ATOM 1315 C CA . VAL A 1 167 ? -4.317 -10.035 4.400 1.00 96.62 167 VAL A CA 1
ATOM 1316 C C . VAL A 1 167 ? -5.240 -10.740 5.403 1.00 96.62 167 VAL A C 1
ATOM 1318 O O . VAL A 1 167 ? -5.951 -10.080 6.164 1.00 96.62 167 VAL A O 1
ATOM 1321 N N . ASN A 1 168 ? -5.180 -12.074 5.480 1.00 95.38 168 ASN A N 1
ATOM 1322 C CA . ASN A 1 168 ? -5.938 -12.847 6.464 1.00 95.38 168 ASN A CA 1
ATOM 1323 C C . ASN A 1 168 ? -5.472 -12.592 7.913 1.00 95.38 168 ASN A C 1
ATOM 1325 O O . ASN A 1 168 ? -6.303 -12.399 8.802 1.00 95.38 168 ASN A O 1
ATOM 1329 N N . ASP A 1 169 ? -4.154 -12.534 8.152 1.00 94.81 169 ASP A N 1
ATOM 1330 C CA . ASP A 1 169 ? -3.580 -12.174 9.459 1.00 94.81 169 ASP A CA 1
ATOM 1331 C C . ASP A 1 169 ? -4.073 -10.768 9.888 1.00 94.81 169 ASP A C 1
ATOM 1333 O O . ASP A 1 169 ? -4.533 -10.585 11.020 1.00 94.81 169 ASP A O 1
ATOM 1337 N N . GLY A 1 170 ? -4.048 -9.787 8.976 1.00 94.81 170 GLY A N 1
ATOM 1338 C CA . GLY A 1 170 ? -4.519 -8.415 9.203 1.00 94.81 170 GLY A CA 1
ATOM 1339 C C . GLY A 1 170 ? -6.019 -8.316 9.500 1.00 94.81 170 GLY A C 1
ATOM 1340 O O . GLY A 1 170 ? -6.428 -7.588 10.413 1.00 94.81 170 GLY A O 1
ATOM 1341 N N . MET A 1 171 ? -6.843 -9.096 8.792 1.00 94.75 171 MET A N 1
ATOM 1342 C CA . MET A 1 171 ? -8.288 -9.165 9.036 1.00 94.75 171 MET A CA 1
ATOM 1343 C C . MET A 1 171 ? -8.572 -9.747 10.424 1.00 94.75 171 MET A C 1
ATOM 1345 O O . MET A 1 171 ? -9.331 -9.165 11.204 1.00 94.75 171 MET A O 1
ATOM 1349 N N . TYR A 1 172 ? -7.914 -10.854 10.777 1.00 92.94 172 TYR A N 1
ATOM 1350 C CA . TYR A 1 172 ? -8.027 -11.453 12.105 1.00 92.94 172 TYR A CA 1
ATOM 1351 C C . TYR A 1 172 ? -7.636 -10.463 13.213 1.00 92.94 172 TYR A C 1
ATOM 1353 O O . TYR A 1 172 ? -8.402 -10.261 14.160 1.00 92.94 172 TYR A O 1
ATOM 1361 N N . TRP A 1 173 ? -6.486 -9.795 13.074 1.00 93.19 173 TRP A N 1
ATOM 1362 C CA . TRP A 1 173 ? -5.989 -8.813 14.043 1.00 93.19 173 TRP A CA 1
ATOM 1363 C C . TRP A 1 173 ? -6.968 -7.655 14.268 1.00 93.19 173 TRP A C 1
ATOM 1365 O O . TRP A 1 173 ? -7.290 -7.305 15.411 1.00 93.19 173 TRP A O 1
ATOM 1375 N N . THR A 1 174 ? -7.491 -7.094 13.176 1.00 92.75 174 THR A N 1
ATOM 1376 C CA . THR A 1 174 ? -8.458 -5.994 13.232 1.00 92.75 174 THR A CA 1
ATOM 1377 C C . THR A 1 174 ? -9.736 -6.425 13.942 1.00 92.75 174 THR A C 1
ATOM 1379 O O . THR A 1 174 ? -10.241 -5.714 14.813 1.00 92.75 174 THR A O 1
ATOM 1382 N N . ARG A 1 175 ? -10.234 -7.631 13.658 1.00 89.94 175 ARG A N 1
ATOM 1383 C CA . ARG A 1 175 ? -11.468 -8.139 14.268 1.00 89.94 175 ARG A CA 1
ATOM 1384 C C . ARG A 1 175 ? -11.305 -8.521 15.731 1.00 89.94 175 ARG A C 1
ATOM 1386 O O . ARG A 1 175 ? -12.197 -8.220 16.520 1.00 89.94 175 ARG A O 1
ATOM 1393 N N . LYS A 1 176 ? -10.163 -9.094 16.117 1.00 89.38 176 LYS A N 1
ATOM 1394 C CA . LYS A 1 176 ? -9.821 -9.377 17.521 1.00 89.38 176 LYS A CA 1
ATOM 1395 C C . LYS A 1 176 ? -9.902 -8.117 18.391 1.00 89.38 176 LYS A C 1
ATOM 1397 O O . LYS A 1 176 ? -10.278 -8.212 19.555 1.00 89.38 176 LYS A O 1
ATOM 1402 N N . SER A 1 177 ? -9.574 -6.948 17.832 1.00 85.50 177 SER A N 1
ATOM 1403 C CA . SER A 1 177 ? -9.507 -5.689 18.584 1.00 85.50 177 SER A CA 1
ATOM 1404 C C . SER A 1 177 ? -10.727 -4.774 18.427 1.00 85.50 177 SER A C 1
ATOM 1406 O O . SER A 1 177 ? -11.202 -4.261 19.436 1.00 85.50 177 SER A O 1
ATOM 1408 N N . CYS A 1 178 ? -11.219 -4.550 17.203 1.00 84.75 178 CYS A N 1
ATOM 1409 C CA . CYS A 1 178 ? -12.234 -3.528 16.897 1.00 84.75 178 CYS A CA 1
ATOM 1410 C C . CYS A 1 178 ? -13.585 -4.081 16.437 1.00 84.75 178 CYS A C 1
ATOM 1412 O O . CYS A 1 178 ? -14.562 -3.347 16.497 1.00 84.75 178 CYS A O 1
ATOM 1414 N N . LYS A 1 179 ? -13.649 -5.343 15.985 1.00 87.25 179 LYS A N 1
ATOM 1415 C CA . LYS A 1 179 ? -14.875 -5.987 15.466 1.00 87.25 179 LYS A CA 1
ATOM 1416 C C . LYS A 1 179 ? -15.677 -5.091 14.491 1.00 87.25 179 LYS A C 1
ATOM 1418 O O . LYS A 1 179 ? -16.840 -4.815 14.772 1.00 87.25 179 LYS A O 1
ATOM 1423 N N . PRO A 1 180 ? -15.079 -4.632 13.373 1.00 86.69 180 PRO A N 1
ATOM 1424 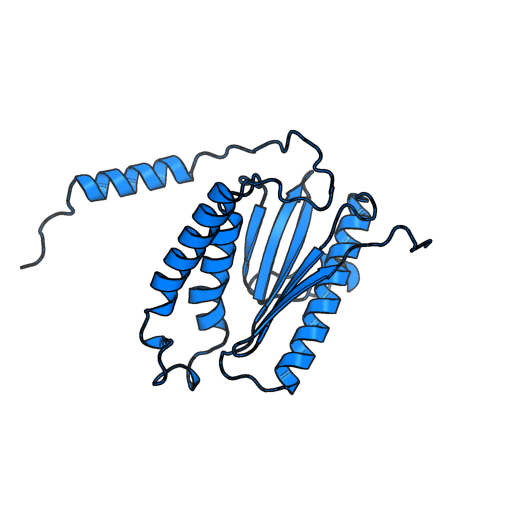C CA . PRO A 1 180 ? -15.817 -3.872 12.369 1.00 86.69 180 PRO A CA 1
ATOM 1425 C C . PRO A 1 180 ? -17.022 -4.661 11.842 1.00 86.69 180 PRO A C 1
ATOM 1427 O O . PRO A 1 180 ? -17.010 -5.901 11.847 1.00 86.69 180 PRO A O 1
ATOM 1430 N N . ASP A 1 181 ? -18.038 -3.925 11.392 1.00 86.31 181 ASP A N 1
ATOM 1431 C CA . ASP A 1 181 ? -19.243 -4.497 10.797 1.00 86.31 181 ASP A CA 1
ATOM 1432 C C . ASP A 1 181 ? -18.879 -5.358 9.580 1.00 86.31 181 ASP A C 1
ATOM 1434 O O . ASP A 1 181 ? -17.949 -5.056 8.825 1.00 86.31 181 ASP A O 1
ATOM 1438 N N . LYS A 1 182 ? -19.599 -6.471 9.422 1.00 86.88 182 LYS A N 1
ATOM 1439 C CA . LYS A 1 182 ? -19.471 -7.333 8.242 1.00 86.88 182 LYS A CA 1
ATOM 1440 C C . LYS A 1 182 ? -19.904 -6.559 6.995 1.00 86.88 182 LYS A C 1
ATOM 1442 O O . LYS A 1 182 ? -20.701 -5.637 7.114 1.00 86.88 182 LYS A O 1
ATOM 1447 N N . ASP A 1 183 ? -19.359 -6.921 5.839 1.00 85.50 183 ASP A N 1
ATOM 1448 C CA . ASP A 1 183 ? -19.570 -6.256 4.539 1.00 85.50 183 ASP A CA 1
ATOM 1449 C C . ASP A 1 183 ? -19.180 -4.766 4.436 1.00 85.50 183 ASP A C 1
ATOM 1451 O O . ASP A 1 183 ? -19.095 -4.232 3.335 1.00 85.50 183 ASP A O 1
ATOM 1455 N N . GLU A 1 184 ? -18.838 -4.108 5.544 1.00 85.00 184 GLU A N 1
ATOM 1456 C CA . GLU A 1 184 ? -18.477 -2.683 5.586 1.00 85.00 184 GLU A CA 1
ATOM 1457 C C . GLU A 1 184 ? -16.962 -2.441 5.672 1.00 85.00 184 GLU A C 1
ATOM 1459 O O . GLU A 1 184 ? -16.487 -1.315 5.515 1.00 85.00 184 GLU A O 1
ATOM 1464 N N . PHE A 1 185 ? -16.175 -3.483 5.954 1.00 88.69 185 PHE A N 1
ATOM 1465 C CA . PHE A 1 185 ? -14.734 -3.368 6.158 1.00 88.69 185 PHE A CA 1
ATOM 1466 C C . PHE A 1 185 ? -13.961 -4.476 5.451 1.00 88.69 185 PHE A C 1
ATOM 1468 O O . PHE A 1 185 ? -14.285 -5.662 5.565 1.00 88.69 185 PHE A O 1
ATOM 1475 N N . GLY A 1 186 ? -12.874 -4.080 4.788 1.00 91.88 186 GLY A N 1
ATOM 1476 C CA . GLY A 1 186 ? -11.970 -4.999 4.119 1.00 91.88 186 GLY A CA 1
ATOM 1477 C C . GLY A 1 186 ? -10.501 -4.659 4.323 1.00 91.88 186 GLY A C 1
ATOM 1478 O O . GLY A 1 186 ? -10.133 -3.506 4.540 1.00 91.88 186 GLY A O 1
ATOM 1479 N N . ILE A 1 187 ? -9.660 -5.687 4.230 1.00 95.31 187 ILE A N 1
ATOM 1480 C CA . ILE A 1 187 ? -8.203 -5.539 4.171 1.00 95.31 187 ILE A CA 1
ATOM 1481 C C . ILE A 1 187 ? -7.768 -5.660 2.718 1.00 95.31 187 ILE A C 1
ATOM 1483 O O . ILE A 1 187 ? -8.171 -6.590 2.016 1.00 95.31 187 ILE A O 1
ATOM 1487 N N . ILE A 1 188 ? -6.941 -4.722 2.271 1.00 96.06 188 ILE A N 1
ATOM 1488 C CA . ILE A 1 188 ? -6.499 -4.645 0.883 1.00 96.06 188 ILE A CA 1
ATOM 1489 C C . ILE A 1 188 ? -5.206 -5.447 0.712 1.00 96.06 188 ILE A C 1
ATOM 1491 O O . ILE A 1 188 ? -4.242 -5.271 1.455 1.00 96.06 188 ILE A O 1
ATOM 1495 N N . GLY A 1 189 ? -5.170 -6.309 -0.297 1.00 97.12 189 GLY A N 1
ATOM 1496 C CA . GLY A 1 189 ? -3.956 -6.956 -0.778 1.00 97.12 189 GLY A CA 1
ATOM 1497 C C . GLY A 1 189 ? -3.617 -6.470 -2.179 1.00 97.12 189 GLY A C 1
ATOM 1498 O O . GLY A 1 189 ? -4.438 -6.600 -3.088 1.00 97.12 189 GLY A O 1
ATOM 1499 N N . VAL A 1 190 ? -2.406 -5.955 -2.369 1.00 96.50 190 VAL A N 1
ATOM 1500 C CA . VAL A 1 190 ? -1.882 -5.553 -3.676 1.00 96.50 190 VAL A CA 1
ATOM 1501 C C . VAL A 1 190 ? -0.719 -6.460 -4.047 1.00 96.50 190 VAL A C 1
ATOM 1503 O O . VAL A 1 190 ? 0.285 -6.517 -3.344 1.00 96.50 190 VAL A O 1
ATOM 1506 N N . GLN A 1 191 ? -0.826 -7.150 -5.173 1.00 95.56 191 GLN A N 1
ATOM 1507 C CA . GLN A 1 191 ? 0.301 -7.865 -5.748 1.00 95.56 191 GLN A CA 1
ATOM 1508 C C . GLN A 1 191 ? 0.762 -7.149 -7.006 1.00 95.56 191 GLN A C 1
ATOM 1510 O O . GLN A 1 191 ? -0.034 -6.904 -7.912 1.00 95.56 191 GLN A O 1
ATOM 1515 N N . ILE A 1 192 ? 2.055 -6.861 -7.092 1.00 92.81 192 ILE A N 1
ATOM 1516 C CA . ILE A 1 192 ? 2.663 -6.344 -8.314 1.00 92.81 192 ILE A CA 1
ATOM 1517 C C . ILE A 1 192 ? 3.679 -7.365 -8.787 1.00 92.81 192 ILE A C 1
ATOM 1519 O O . ILE A 1 192 ? 4.686 -7.610 -8.122 1.00 92.81 192 ILE A O 1
ATOM 1523 N N . ALA A 1 193 ? 3.407 -7.981 -9.933 1.00 90.31 193 ALA A N 1
ATOM 1524 C CA . ALA A 1 193 ? 4.289 -8.995 -10.467 1.00 90.31 193 ALA A CA 1
ATOM 1525 C C . ALA A 1 193 ? 4.533 -8.846 -11.962 1.00 90.31 193 ALA A C 1
ATOM 1527 O O . ALA A 1 193 ? 3.610 -8.834 -12.781 1.00 90.31 193 ALA A O 1
ATOM 1528 N N . GLY A 1 194 ? 5.807 -8.666 -12.309 1.00 85.12 194 GLY A N 1
ATOM 1529 C CA . GLY A 1 194 ? 6.211 -8.283 -13.648 1.00 85.12 194 GLY A CA 1
ATOM 1530 C C . GLY A 1 194 ? 5.522 -6.990 -14.088 1.00 85.12 194 GLY A C 1
ATOM 1531 O O . GLY A 1 194 ? 5.706 -5.936 -13.489 1.00 85.12 194 GLY A O 1
ATOM 1532 N N . LYS A 1 195 ? 4.702 -7.086 -15.140 1.00 83.81 195 LYS A N 1
ATOM 1533 C CA . LYS A 1 195 ? 3.931 -5.966 -15.714 1.00 83.81 195 LYS A CA 1
ATOM 1534 C C . LYS A 1 195 ? 2.467 -5.938 -15.260 1.00 83.81 195 LYS A C 1
ATOM 1536 O O . LYS A 1 195 ? 1.653 -5.257 -15.879 1.00 83.81 195 LYS A O 1
ATOM 1541 N N . LYS A 1 196 ? 2.106 -6.725 -14.245 1.00 89.50 196 LYS A N 1
ATOM 1542 C CA . LYS A 1 196 ? 0.726 -6.883 -13.780 1.00 89.50 196 LYS A CA 1
ATOM 1543 C C . LYS A 1 196 ? 0.570 -6.333 -12.371 1.00 89.50 196 LYS A C 1
ATOM 1545 O O . LYS A 1 196 ? 1.445 -6.520 -11.527 1.00 89.50 196 LYS A O 1
ATOM 1550 N N . LEU A 1 197 ? -0.579 -5.715 -12.123 1.00 91.00 197 LEU A N 1
ATOM 1551 C CA . LEU A 1 197 ? -1.040 -5.332 -10.797 1.00 91.00 197 LEU A CA 1
ATOM 1552 C C . LEU A 1 197 ? -2.348 -6.071 -10.522 1.00 91.00 197 LEU A C 1
ATOM 1554 O O . LEU A 1 197 ? -3.289 -5.985 -11.309 1.00 91.00 197 LEU A O 1
ATOM 1558 N N . TYR A 1 198 ? -2.397 -6.782 -9.402 1.00 93.38 198 TYR A N 1
ATOM 1559 C CA . TYR A 1 198 ? -3.596 -7.423 -8.886 1.00 93.38 198 TYR A CA 1
ATOM 1560 C C . TYR A 1 198 ? -4.004 -6.737 -7.589 1.00 93.38 198 TYR A C 1
ATOM 1562 O O . TYR A 1 198 ? -3.226 -6.661 -6.639 1.00 93.38 198 TYR A O 1
ATOM 1570 N N . LEU A 1 199 ? -5.240 -6.249 -7.561 1.00 94.38 199 LEU A N 1
ATOM 1571 C CA . LEU A 1 199 ? -5.871 -5.698 -6.373 1.00 94.38 199 LEU A CA 1
ATOM 1572 C C . LEU A 1 199 ? -6.883 -6.713 -5.849 1.00 94.38 199 LEU A C 1
ATOM 1574 O O . LEU A 1 199 ? -7.730 -7.202 -6.593 1.00 94.38 199 LEU A O 1
ATOM 1578 N N . SER A 1 200 ? -6.793 -7.012 -4.562 1.00 94.06 200 SER A N 1
ATOM 1579 C CA . SER A 1 200 ? -7.718 -7.882 -3.848 1.00 94.06 200 SER A CA 1
ATOM 1580 C C . SER A 1 200 ? -8.188 -7.187 -2.579 1.00 94.06 200 SER A C 1
ATOM 1582 O O . SER A 1 200 ? -7.439 -6.427 -1.964 1.00 94.06 200 SER A O 1
ATOM 1584 N N . ILE A 1 201 ? -9.433 -7.437 -2.190 1.00 93.06 201 ILE A N 1
ATOM 1585 C CA . ILE A 1 201 ? -10.000 -6.931 -0.944 1.00 93.06 201 ILE A CA 1
ATOM 1586 C C . ILE A 1 201 ? -10.611 -8.129 -0.230 1.00 93.06 201 ILE A C 1
ATOM 1588 O O . ILE A 1 201 ? -11.493 -8.792 -0.772 1.00 93.06 201 ILE A O 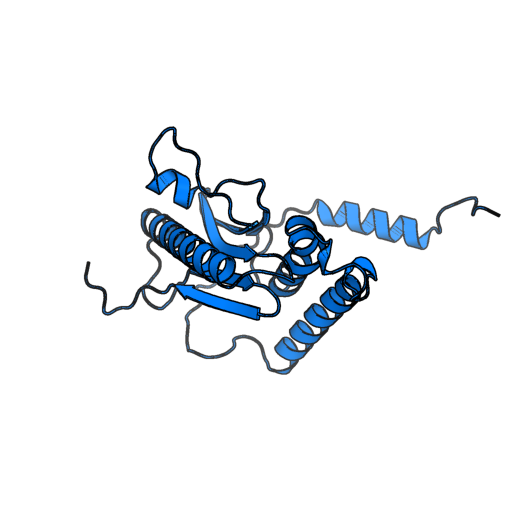1
ATOM 1592 N N . LEU A 1 202 ? -10.114 -8.431 0.968 1.00 94.19 202 LEU A N 1
ATOM 1593 C CA . LEU A 1 202 ? -10.708 -9.443 1.830 1.00 94.19 202 LEU A CA 1
ATOM 1594 C C . LEU A 1 202 ? -11.770 -8.778 2.691 1.00 94.19 202 LEU A C 1
ATOM 1596 O O . LEU A 1 202 ? -11.432 -7.967 3.550 1.00 94.19 202 LEU A O 1
ATOM 1600 N N . ILE A 1 203 ? -13.025 -9.151 2.474 1.00 90.38 203 ILE A N 1
ATOM 1601 C CA . ILE A 1 203 ? -14.191 -8.708 3.240 1.00 90.38 203 ILE A CA 1
ATOM 1602 C C . ILE A 1 203 ? -14.785 -9.940 3.917 1.00 90.38 203 ILE A C 1
ATOM 1604 O O . ILE A 1 203 ? -14.761 -11.031 3.347 1.00 90.38 203 ILE A O 1
ATOM 1608 N N . ARG A 1 204 ? -15.296 -9.781 5.141 1.00 85.12 204 A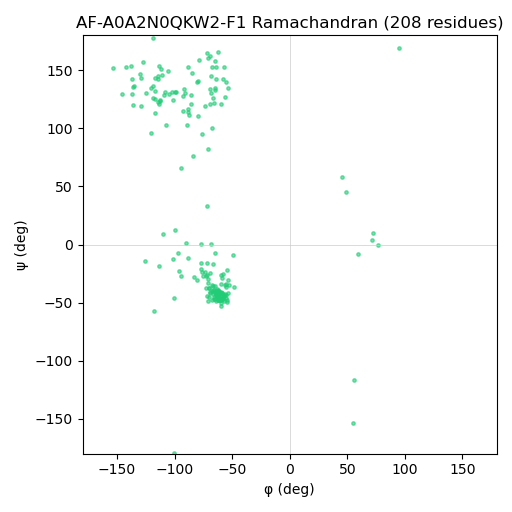RG A N 1
ATOM 1609 C CA . ARG A 1 204 ? -16.071 -10.844 5.782 1.00 85.12 204 ARG A CA 1
ATOM 1610 C C . ARG A 1 204 ? -17.540 -10.701 5.408 1.00 85.12 204 ARG A C 1
ATOM 1612 O O . ARG A 1 204 ? -18.172 -9.740 5.842 1.00 85.12 204 ARG A O 1
ATOM 1619 N N . ASP A 1 205 ? -18.041 -11.712 4.709 1.00 79.50 205 ASP A N 1
ATOM 1620 C CA . ASP A 1 205 ? -19.441 -11.830 4.310 1.00 79.50 205 ASP A CA 1
ATOM 1621 C C . ASP A 1 205 ? -20.368 -11.970 5.535 1.00 79.50 205 ASP A C 1
ATOM 1623 O O . ASP A 1 205 ? -20.054 -12.646 6.531 1.00 79.50 205 ASP A O 1
ATOM 1627 N N . MET A 1 206 ? -21.543 -11.347 5.459 1.00 71.75 206 MET A N 1
ATOM 1628 C CA . MET A 1 206 ? -22.690 -11.600 6.332 1.00 71.75 206 MET A CA 1
ATOM 1629 C C . MET A 1 206 ? -23.007 -13.093 6.484 1.00 71.75 206 MET A C 1
ATOM 1631 O O . MET A 1 206 ? -23.301 -13.522 7.609 1.00 71.75 206 MET A O 1
ATOM 1635 N N . SER A 1 207 ? -22.845 -13.887 5.420 1.00 69.56 207 SER A N 1
ATOM 1636 C CA . SER A 1 207 ? -23.083 -15.337 5.394 1.00 69.56 207 SER A CA 1
ATOM 1637 C C . SER A 1 207 ? -22.114 -16.168 6.257 1.00 69.56 207 SER A C 1
ATOM 1639 O O . SER A 1 207 ? -22.438 -17.298 6.631 1.00 69.56 207 SER A O 1
ATOM 1641 N N . GLU A 1 208 ? -20.962 -15.621 6.671 1.00 58.84 208 GLU A N 1
ATOM 1642 C CA . GLU A 1 208 ? -20.037 -16.318 7.571 1.00 58.84 208 GLU A CA 1
ATOM 1643 C C . GLU A 1 208 ? -20.552 -16.312 9.025 1.00 58.84 208 GLU A C 1
ATOM 1645 O O . GLU A 1 208 ? -20.321 -15.369 9.803 1.00 58.84 208 GLU A O 1
ATOM 1650 N N . VAL A 1 209 ? -21.239 -17.386 9.421 1.00 46.34 209 VAL A N 1
ATOM 1651 C CA . VAL A 1 209 ? -21.757 -17.636 10.781 1.00 46.34 209 VAL A CA 1
ATOM 1652 C C . VAL A 1 209 ? -20.763 -18.475 11.597 1.00 46.34 209 VAL A C 1
ATOM 1654 O O . VAL A 1 209 ? -21.049 -19.614 11.946 1.00 46.34 209 VAL A O 1
ATOM 1657 N N . HIS A 1 210 ? -19.580 -17.931 11.893 1.00 45.28 210 HIS A N 1
ATOM 1658 C CA . HIS A 1 210 ? -18.651 -18.476 12.899 1.00 45.28 210 HIS A CA 1
ATOM 1659 C C . HIS A 1 210 ? -18.180 -17.383 13.861 1.00 45.28 210 HIS A C 1
ATOM 1661 O O . HIS A 1 210 ? -17.626 -16.355 13.378 1.00 45.28 210 HIS A O 1
#

pLDDT: mean 85.14, std 10.58, range [45.28, 97.12]

Foldseek 3Di:
DDPPDDPPVVVVVVVVVVVVVPDDDDQDPPDDDFCPVDDPDDPVVVVVLVVQLVVQQCVLCVPCCCPPVNQVVDFFLSCCVRHVVSSVCSNCVPPSLGPQKDKDAQVDFDPLQDVVVDPPDTHHGARMWIWGHDPNDIATQEGEHEGGLDDDPVSVVVSVVVQVVSQVSRVVVCCVPPNDDFPGGWRWYWYHYNPDIDIDTDTHHPPPPD

Radius of gyration: 19.88 Å; Cα contacts (8 Å, |Δi|>4): 267; chains: 1; bounding box: 54×53×43 Å

Solvent-accessible surface area (backbone atoms only — not comparable to full-atom values): 12181 Å² total; per-residue (Å²): 136,79,82,95,66,80,56,67,70,56,56,49,53,53,51,52,49,58,61,59,69,66,65,82,62,79,62,78,75,87,64,90,84,77,80,79,90,65,76,91,65,52,72,68,56,49,48,54,50,48,50,51,29,49,51,57,41,47,68,44,58,72,38,67,68,67,31,88,92,32,38,85,76,52,53,44,65,61,50,41,65,54,45,49,51,52,41,54,50,48,64,51,67,80,52,87,53,54,72,39,42,48,81,42,48,51,87,50,62,38,62,35,42,16,63,74,69,34,92,96,43,85,30,53,57,45,48,30,34,36,34,35,53,54,96,96,38,82,38,59,46,31,41,28,39,70,50,25,65,73,60,52,76,63,56,49,52,53,43,50,58,52,40,54,54,49,34,51,27,23,46,51,47,44,43,77,76,69,55,71,60,63,69,66,48,63,24,33,31,38,40,36,42,33,93,43,77,46,81,46,68,54,58,49,56,77,85,65,87,124